Protein 1GKA (pdb70)

Radius of gyration: 24.18 Å; Cα contacts (8 Å, |Δi|>4): 822; chains: 2; bounding box: 64×39×55 Å

Secondary structure (DSSP, 8-state):
---TT-EES------HHHHHHHHSS--GGG-EEEEEEEES--TT--EEEEEEEEEEE-SS-EEEEEEEEESSSSEEEEEEEEEE-TTS-SSEEE--SSS--EEEEEEEE-SSSEEEEEEEEE-STTEEEEEEEEEESSSS--TTTHHHHHHHHTTTT--GGG--B-B-SSSS-HHHHTT-/----TTEEESPPP-----SS--TTTT-EEEEEEEE---TT----EEEEEEEEEETTTTEEEEEEEEE-SSS-EEEE--EEE-BTTB-TTEEEEE-SSS--EEEEEEEE-SSSEEEEEEEEE-SSEEEEEEEEEESS--SSSHHHHHHHHHHHHHT--GGG-EEPB--TT-----

Organism: Homarus gammarus (NCBI:txid6707)

Solvent-accessible surface area: 17556 Å² total; per-residue (Å²): 110,96,55,158,46,28,63,96,33,179,24,30,119,31,89,76,105,128,22,62,68,95,14,56,102,67,24,105,56,4,23,32,46,0,26,1,17,3,14,1,114,18,65,120,35,83,1,58,89,3,0,10,5,74,7,59,43,101,58,138,38,2,62,0,88,4,6,0,25,10,146,113,54,98,86,52,66,42,71,4,89,0,35,38,20,73,97,68,44,26,17,4,6,37,2,39,99,143,34,105,19,34,21,4,16,11,21,56,23,53,49,76,50,10,0,0,2,5,10,17,39,46,52,31,88,49,47,23,4,26,27,0,30,5,10,0,50,77,26,136,6,49,88,119,41,10,141,122,0,80,62,13,0,161,126,12,129,6,77,26,116,90,28,95,138,20,77,33,21,125,97,8,40,27,122,69,4,132,112,87,88,16,63,31,116,48,26,67,73,30,120,18,25,114,13,59,46,37,134,134,22,62,3,151,116,0,29,26,62,0,24,8,0,20,15,16,134,22,77,78,34,51,2,58,52,1,0,0,1,39,4,99,46,26,78,144,101,106,4,5,122,2,23,5,1,0,20,18,107,103,100,109,78,51,130,36,84,29,102,0,58,14,42,197,106,59,88,22,1,10,0,22,25,34,6,103,105,30,108,14,20,16,4,10,0,6,61,7,47,15,123,43,17,0,0,0,1,7,2,55,8,41,43,81,44,17,19,18,21,0,17,0,3,0,57,58,45,110,46,97,15,77,0,17,138,100,0,15,39,9,0,79,182,38,41,0,90,41,106,80,16,56,87,3,48,19,86,112,97,26,70,68,181,45

Structure (mmCIF, N/CA/C/O backbone):
data_1GKA
#
_entry.id   1GKA
#
_cell.length_a   155.466
_cell.length_b   155.466
_cell.length_c   168.504
_cell.angle_alpha   90.00
_cell.angle_beta   90.00
_cell.angle_gamma   120.00
#
_symmetry.space_group_name_H-M   'P 63 2 2'
#
loop_
_entity.id
_entity.type
_entity.pdbx_description
1 polymer 'CRUSTACYANIN A1 SUBUNIT'
2 polymer 'CRUSTACYANIN A2 SUBUNIT'
3 non-polymer ASTAXANTHIN
4 non-polymer DODECANE
5 non-polymer 2-AMINO-2-HYDROXYMETHYL-PROPANE-1,3-DIOL
6 non-polymer '4-(2-HYDROXYETHYL)-1-PIPERAZINE ETHANESULFONIC ACID'
7 water water
#
loop_
_atom_site.group_PDB
_atom_site.id
_atom_site.type_symbol
_atom_site.label_atom_id
_atom_site.label_alt_id
_atom_site.label_comp_id
_atom_site.label_asym_id
_atom_site.label_entity_id
_atom_site.label_seq_id
_atom_site.pdbx_PDB_ins_code
_atom_site.Cartn_x
_atom_site.Cartn_y
_atom_site.Cartn_z
_atom_site.occupancy
_atom_site.B_iso_or_equiv
_atom_site.auth_seq_id
_atom_site.auth_comp_id
_atom_site.auth_asym_id
_atom_site.auth_atom_id
_atom_site.pdbx_PDB_model_num
ATOM 1 N N . LYS A 1 1 ? 26.251 86.140 21.804 1.00 42.45 2 LYS A N 1
ATOM 2 C CA . LYS A 1 1 ? 27.086 84.933 21.449 1.00 42.74 2 LYS A CA 1
ATOM 3 C C . LYS A 1 1 ? 28.499 85.085 20.710 1.00 43.49 2 LYS A C 1
ATOM 4 O O . LYS A 1 1 ? 29.321 84.135 20.726 1.00 43.43 2 LYS A O 1
ATOM 10 N N . ILE A 1 2 ? 28.816 86.212 20.059 1.00 43.60 3 ILE A N 1
ATOM 11 C CA . ILE A 1 2 ? 30.138 86.275 19.418 1.00 44.26 3 ILE A CA 1
ATOM 12 C C . ILE A 1 2 ? 31.158 86.270 20.530 1.00 45.51 3 ILE A C 1
ATOM 13 O O . ILE A 1 2 ? 31.105 87.139 21.393 1.00 46.60 3 ILE A O 1
ATOM 18 N N . PRO A 1 3 ? 32.121 85.343 20.541 1.00 46.57 4 PRO A N 1
ATOM 19 C CA . PRO A 1 3 ? 33.055 85.425 21.673 1.00 47.62 4 PRO A CA 1
ATOM 20 C C . PRO A 1 3 ? 33.725 86.771 21.936 1.00 48.72 4 PRO A C 1
ATOM 21 O O . PRO A 1 3 ? 33.894 87.622 21.020 1.00 48.75 4 PRO A O 1
ATOM 25 N N . ASN A 1 4 ? 34.088 86.958 23.210 1.00 49.50 5 ASN A N 1
ATOM 26 C CA . ASN A 1 4 ? 34.760 88.178 23.635 1.00 49.96 5 ASN A CA 1
ATOM 27 C C . ASN A 1 4 ? 36.167 88.305 23.006 1.00 47.86 5 ASN A C 1
ATOM 28 O O . ASN A 1 4 ? 36.640 89.429 22.794 1.00 47.32 5 ASN A O 1
ATOM 33 N N . PHE A 1 5 ? 36.807 87.169 22.681 1.00 45.21 6 PHE A N 1
ATOM 34 C CA . PHE A 1 5 ? 38.129 87.187 22.056 1.00 42.39 6 PHE A CA 1
ATOM 35 C C . PHE A 1 5 ? 38.162 87.427 20.586 1.00 42.01 6 PHE A C 1
ATOM 36 O O . PHE A 1 5 ? 39.246 87.539 20.016 1.00 42.13 6 PHE A O 1
ATOM 44 N N . VAL A 1 6 ? 36.987 87.489 19.970 1.00 41.64 7 VAL A N 1
ATOM 45 C CA . VAL A 1 6 ? 36.882 87.754 18.552 1.00 40.88 7 VAL A CA 1
ATOM 46 C C . VAL A 1 6 ? 36.740 89.249 18.452 1.00 40.36 7 VAL A C 1
ATOM 47 O O . VAL A 1 6 ? 35.698 89.825 18.726 1.00 40.39 7 VAL A O 1
ATOM 51 N N . VAL A 1 7 ? 37.834 89.831 18.005 1.00 40.22 8 VAL A N 1
ATOM 52 C CA . VAL A 1 7 ? 38.095 91.248 17.939 1.00 40.31 8 VAL A CA 1
ATOM 53 C C . VAL A 1 7 ? 38.553 91.883 16.612 1.00 41.11 8 VAL A C 1
ATOM 54 O O . VAL A 1 7 ? 39.190 91.235 15.767 1.00 41.94 8 VAL A O 1
ATOM 58 N N . PRO A 1 8 ? 38.297 93.182 16.434 1.00 40.81 9 PRO A N 1
ATOM 59 C CA . PRO A 1 8 ? 38.707 93.881 15.218 1.00 41.58 9 PRO A CA 1
ATOM 60 C C . PRO A 1 8 ? 40.207 93.778 15.018 1.00 43.04 9 PRO A C 1
ATOM 61 O O . PRO A 1 8 ? 40.956 93.899 15.988 1.00 43.32 9 PRO A O 1
ATOM 65 N N . GLY A 1 9 ? 40.637 93.571 13.776 1.00 44.49 10 GLY A N 1
ATOM 66 C CA . GLY A 1 9 ? 42.051 93.463 13.474 1.00 47.40 10 GLY A CA 1
ATOM 67 C C . GLY A 1 9 ? 42.478 92.269 12.626 1.00 50.03 10 GLY A C 1
ATOM 68 O O . GLY A 1 9 ? 41.694 91.345 12.381 1.00 50.85 10 GLY A O 1
ATOM 69 N N . LYS A 1 10 ? 43.733 92.289 12.167 1.00 51.71 11 LYS A N 1
ATOM 70 C CA . LYS A 1 10 ? 44.308 91.221 11.346 1.00 52.63 11 LYS A CA 1
ATOM 71 C C . LYS A 1 10 ? 45.324 90.472 12.184 1.00 52.54 11 LYS A C 1
ATOM 72 O O . LYS A 1 10 ? 45.818 90.998 13.198 1.00 52.70 11 LYS A O 1
ATOM 78 N N . CYS A 1 11 ? 45.672 89.259 11.760 1.00 51.87 12 CYS A N 1
ATOM 79 C CA . CYS A 1 11 ? 46.711 88.557 12.475 1.00 51.46 12 CYS A CA 1
ATOM 80 C C . CYS A 1 11 ? 47.950 89.179 11.927 1.00 52.66 12 CYS A C 1
ATOM 81 O O . CYS A 1 11 ? 47.918 89.852 10.910 1.00 52.69 12 CYS A O 1
ATOM 84 N N . ALA A 1 12 ? 49.067 88.931 12.577 1.00 54.23 13 ALA A N 1
ATOM 85 C CA . ALA A 1 12 ? 50.292 89.558 12.136 1.00 55.41 13 ALA A CA 1
ATOM 86 C C . ALA A 1 12 ? 51.017 88.700 11.163 1.00 56.01 13 ALA A C 1
ATOM 87 O O . ALA A 1 12 ? 50.808 87.490 11.127 1.00 56.19 13 ALA A O 1
ATOM 89 N N . SER A 1 13 ? 51.865 89.327 10.359 1.00 56.75 14 SER A N 1
ATOM 90 C CA . SER A 1 13 ? 52.614 88.559 9.385 1.00 58.24 14 SER A CA 1
ATOM 91 C C . SER A 1 13 ? 53.871 87.977 10.033 1.00 57.87 14 SER A C 1
ATOM 92 O O . SER A 1 13 ? 54.839 88.696 10.265 1.00 58.89 14 SER A O 1
ATOM 95 N N . VAL A 1 14 ? 53.865 86.689 10.357 1.00 56.43 15 VAL A N 1
ATOM 96 C CA . VAL A 1 14 ? 55.064 86.097 10.929 1.00 54.85 15 VAL A CA 1
ATOM 97 C C . VAL A 1 14 ? 55.656 85.349 9.732 1.00 54.50 15 VAL A C 1
ATOM 98 O O . VAL A 1 14 ? 54.925 85.047 8.787 1.00 54.58 15 VAL A O 1
ATOM 102 N N . ASP A 1 15 ? 56.964 85.111 9.727 1.00 53.85 16 ASP A N 1
ATOM 103 C CA . ASP A 1 15 ? 57.612 84.432 8.597 1.00 53.20 16 ASP A CA 1
ATOM 104 C C . ASP A 1 15 ? 57.530 82.936 8.934 1.00 51.56 16 ASP A C 1
ATOM 105 O O . ASP A 1 15 ? 58.466 82.382 9.494 1.00 51.72 16 ASP A O 1
ATOM 110 N N . ARG A 1 16 ? 56.432 82.274 8.575 1.00 48.94 17 ARG A N 1
ATOM 111 C CA . ARG A 1 16 ? 56.287 80.893 8.976 1.00 46.86 17 ARG A CA 1
ATOM 112 C C . ARG A 1 16 ? 57.104 79.941 8.264 1.00 45.91 17 ARG A C 1
ATOM 113 O O . ARG A 1 16 ? 57.360 78.875 8.806 1.00 46.48 17 ARG A O 1
ATOM 121 N N . ASN A 1 17 ? 57.468 80.295 7.040 1.00 44.81 18 ASN A N 1
ATOM 122 C CA . ASN A 1 17 ? 58.233 79.392 6.200 1.00 43.99 18 ASN A CA 1
ATOM 123 C C . ASN A 1 17 ? 59.599 79.170 6.706 1.00 42.76 18 ASN A C 1
ATOM 124 O O . ASN A 1 17 ? 60.089 78.053 6.724 1.00 41.03 18 ASN A O 1
ATOM 129 N N . LYS A 1 18 ? 60.206 80.278 7.092 1.00 43.08 19 LYS A N 1
ATOM 130 C CA . LYS A 1 18 ? 61.556 80.297 7.645 1.00 43.47 19 LYS A CA 1
ATOM 131 C C . LYS A 1 18 ? 61.552 79.420 8.864 1.00 41.72 19 LYS A C 1
ATOM 132 O O . LYS A 1 18 ? 62.363 78.511 8.946 1.00 43.02 19 LYS A O 1
ATOM 138 N N . LEU A 1 19 ? 60.626 79.700 9.789 1.00 38.61 20 LEU A N 1
ATOM 139 C CA . LEU A 1 19 ? 60.480 78.976 11.036 1.00 34.72 20 LEU A CA 1
ATOM 140 C C . LEU A 1 19 ? 60.298 77.551 10.750 1.00 33.81 20 LEU A C 1
ATOM 141 O O . LEU A 1 19 ? 60.956 76.716 11.311 1.00 33.16 20 LEU A O 1
ATOM 146 N N . TRP A 1 20 ? 59.414 77.263 9.818 1.00 33.95 21 TRP A N 1
ATOM 147 C CA . TRP A 1 20 ? 59.089 75.880 9.501 1.00 3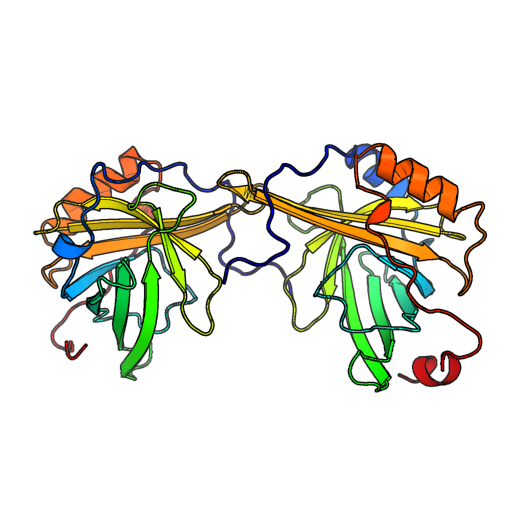3.47 21 TRP A CA 1
ATOM 148 C C . TRP A 1 20 ? 60.258 75.058 8.986 1.00 34.69 21 TRP A C 1
ATOM 149 O O . TRP A 1 20 ? 60.336 73.849 9.212 1.00 34.43 21 TRP A O 1
ATOM 160 N N . ALA A 1 21 ? 61.191 75.721 8.324 1.00 36.58 22 ALA A N 1
ATOM 161 C CA . ALA A 1 21 ? 62.327 75.023 7.765 1.00 38.52 22 ALA A CA 1
ATOM 162 C C . ALA A 1 21 ? 63.437 74.816 8.765 1.00 40.75 22 ALA A C 1
ATOM 163 O O . ALA A 1 21 ? 64.182 73.808 8.642 1.00 41.94 22 ALA A O 1
ATOM 165 N N . GLU A 1 22 ? 63.563 75.774 9.710 1.00 41.54 23 GLU A N 1
ATOM 166 C CA . GLU A 1 22 ? 64.546 75.708 10.771 1.00 42.04 23 GLU A CA 1
ATOM 167 C C . GLU A 1 22 ? 63.967 74.621 11.616 1.00 41.98 23 GLU A C 1
ATOM 168 O O . GLU A 1 22 ? 64.680 73.728 12.012 1.00 44.55 23 GLU A O 1
ATOM 174 N N . GLN A 1 23 ? 62.657 74.655 11.853 1.00 39.82 24 GLN A N 1
ATOM 175 C CA . GLN A 1 23 ? 62.058 73.728 12.810 1.00 37.94 24 GLN A CA 1
ATOM 176 C C . GLN A 1 23 ? 61.717 72.323 12.504 1.00 37.41 24 GLN A C 1
ATOM 177 O O . GLN A 1 23 ? 61.578 71.521 13.395 1.00 37.55 24 GLN A O 1
ATOM 183 N N . THR A 1 24 ? 61.569 71.994 11.259 1.00 37.89 25 THR A N 1
ATOM 184 C CA . THR A 1 24 ? 61.093 70.668 10.978 1.00 39.19 25 THR A CA 1
ATOM 185 C C . THR A 1 24 ? 62.026 69.525 11.165 1.00 40.58 25 THR A C 1
ATOM 186 O O . THR A 1 24 ? 61.636 68.380 11.424 1.00 40.02 25 THR A O 1
ATOM 190 N N . PRO A 1 25 ? 63.297 69.814 10.972 1.00 42.50 26 PRO A N 1
ATOM 191 C CA . PRO A 1 25 ? 64.360 68.829 11.106 1.00 43.32 26 PRO A CA 1
ATOM 192 C C . PRO A 1 25 ? 64.621 68.412 12.568 1.00 44.11 26 PRO A C 1
ATOM 193 O O . PRO A 1 25 ? 65.025 67.263 12.815 1.00 44.21 26 PRO A O 1
ATOM 197 N N . ASN A 1 26 ? 64.390 69.350 13.503 1.00 44.52 27 ASN A N 1
ATOM 198 C CA . ASN A 1 26 ? 64.595 69.150 14.938 1.00 45.69 27 ASN A CA 1
ATOM 199 C C . ASN A 1 26 ? 63.292 69.092 15.672 1.00 45.87 27 ASN A C 1
ATOM 200 O O . ASN A 1 26 ? 63.012 69.912 16.531 1.00 46.27 27 ASN A O 1
ATOM 205 N N . ARG A 1 27 ? 62.489 68.103 15.375 1.00 45.67 28 ARG A N 1
ATOM 206 C CA . ARG A 1 27 ? 61.212 68.097 15.992 1.00 44.70 28 ARG A CA 1
ATOM 207 C C . ARG A 1 27 ? 61.260 67.212 17.166 1.00 44.11 28 ARG A C 1
ATOM 208 O O . ARG A 1 27 ? 60.347 67.182 17.938 1.00 45.27 28 ARG A O 1
ATOM 216 N N . ASN A 1 28 ? 62.322 66.457 17.315 1.00 43.08 29 ASN A N 1
ATOM 217 C CA . ASN A 1 28 ? 62.384 65.598 18.469 1.00 41.69 29 ASN A CA 1
ATOM 218 C C . ASN A 1 28 ? 62.941 66.433 19.618 1.00 40.49 29 ASN A C 1
ATOM 219 O O . ASN A 1 28 ? 62.624 66.225 20.751 1.00 40.45 29 ASN A O 1
ATOM 224 N N . SER A 1 29 ? 63.755 67.420 19.308 1.00 39.34 30 SER A N 1
ATOM 225 C CA . SER A 1 29 ? 64.319 68.288 20.316 1.00 37.76 30 SER A CA 1
ATOM 226 C C . SER A 1 29 ? 63.194 69.052 20.942 1.00 36.67 30 SER A C 1
ATOM 227 O O . SER A 1 29 ? 63.428 69.978 21.680 1.00 37.81 30 SER A O 1
ATOM 230 N N . TYR A 1 30 ? 61.957 68.726 20.654 1.00 34.66 31 TYR A N 1
ATOM 231 C CA . TYR A 1 30 ? 60.922 69.542 21.254 1.00 32.44 31 TYR A CA 1
ATOM 232 C C . TYR A 1 30 ? 60.156 68.713 22.212 1.00 32.53 31 TYR A C 1
ATOM 233 O O . TYR A 1 30 ? 59.513 69.294 23.074 1.00 33.15 31 TYR A O 1
ATOM 242 N N . ALA A 1 31 ? 60.198 67.381 22.069 1.00 30.89 32 ALA A N 1
ATOM 243 C CA . ALA A 1 31 ? 59.453 66.511 22.958 1.00 30.73 32 ALA A CA 1
ATOM 244 C C . ALA A 1 31 ? 59.923 66.832 24.342 1.00 31.80 32 ALA A C 1
ATOM 245 O O . ALA A 1 31 ? 60.777 67.676 24.534 1.00 32.02 32 ALA A O 1
ATOM 247 N N . GLY A 1 32 ? 59.406 66.160 25.343 1.00 32.67 33 GLY A N 1
ATOM 248 C CA . GLY A 1 32 ? 59.872 66.535 26.653 1.00 34.20 33 GLY A CA 1
ATOM 249 C C . GLY A 1 32 ? 58.760 67.105 27.485 1.00 34.95 33 GLY A C 1
ATOM 250 O O . GLY A 1 32 ? 57.599 66.781 27.252 1.00 36.78 33 GLY A O 1
ATOM 251 N N . VAL A 1 33 ? 59.059 67.922 28.475 1.00 34.60 34 VAL A N 1
ATOM 252 C CA . VAL A 1 33 ? 57.947 68.441 29.254 1.00 35.11 34 VAL A CA 1
ATOM 253 C C . VAL A 1 33 ? 58.149 69.911 29.171 1.00 35.44 34 VAL A C 1
ATOM 254 O O . VAL A 1 33 ? 59.293 70.355 29.161 1.00 37.94 34 VAL A O 1
ATOM 258 N N . TRP A 1 34 ? 57.076 70.675 29.073 1.00 34.20 35 TRP A N 1
ATOM 259 C CA . TRP A 1 34 ? 57.243 72.098 29.017 1.00 33.90 35 TRP A CA 1
ATOM 260 C C . TRP A 1 34 ? 56.312 72.622 30.080 1.00 34.38 35 TRP A C 1
ATOM 261 O O . TRP A 1 34 ? 55.171 72.165 30.162 1.00 35.39 35 TRP A O 1
ATOM 272 N N . TYR A 1 35 ? 56.797 73.551 30.902 1.00 34.06 36 TYR A N 1
ATOM 273 C CA . TYR A 1 35 ? 55.980 74.144 31.941 1.00 34.30 36 TYR A CA 1
ATOM 274 C C . TYR A 1 35 ? 55.452 75.381 31.251 1.00 34.61 36 TYR A C 1
ATOM 275 O O . TYR A 1 35 ? 56.146 75.939 30.371 1.00 34.66 36 TYR A O 1
ATOM 284 N N . GLN A 1 36 ? 54.246 75.812 31.626 1.00 33.80 37 GLN A N 1
ATOM 285 C CA . GLN A 1 36 ? 53.686 76.992 31.011 1.00 33.41 37 GLN A CA 1
ATOM 286 C C . GLN A 1 36 ? 54.151 78.147 31.789 1.00 33.72 37 GLN A C 1
ATOM 287 O O . GLN A 1 36 ? 53.812 78.274 32.912 1.00 34.14 37 GLN A O 1
ATOM 293 N N . PHE A 1 37 ? 54.923 79.020 31.226 1.00 35.29 38 PHE A N 1
ATOM 294 C CA . PHE A 1 37 ? 55.351 80.156 32.032 1.00 38.69 38 PHE A CA 1
ATOM 295 C C . PHE A 1 37 ? 54.334 81.277 32.224 1.00 40.12 38 PHE A C 1
ATOM 296 O O . PHE A 1 37 ? 54.229 81.847 33.312 1.00 41.38 38 PHE A O 1
ATOM 304 N N . ALA A 1 38 ? 53.642 81.621 31.139 1.00 41.87 39 ALA A N 1
ATOM 305 C CA . ALA A 1 38 ? 52.609 82.662 31.098 1.00 42.03 39 ALA A CA 1
ATOM 306 C C . ALA A 1 38 ? 51.907 82.612 29.723 1.00 42.18 39 ALA A C 1
ATOM 307 O O . ALA A 1 38 ? 52.546 82.253 28.722 1.00 41.54 39 ALA A O 1
ATOM 309 N N . LEU A 1 39 ? 50.613 82.960 29.696 1.00 42.33 40 LEU A N 1
ATOM 310 C CA . LEU A 1 39 ? 49.784 82.976 28.479 1.00 42.81 40 LEU A CA 1
ATOM 311 C C . LEU A 1 39 ? 48.846 84.159 28.398 1.00 43.75 40 LEU A C 1
ATOM 312 O O . LEU A 1 39 ? 48.343 84.573 29.417 1.00 45.99 40 LEU A O 1
ATOM 317 N N . THR A 1 40 ? 48.556 84.688 27.208 1.00 43.84 41 THR A N 1
ATOM 318 C CA . THR A 1 40 ? 47.593 85.800 27.088 1.00 43.26 41 THR A CA 1
ATOM 319 C C . THR A 1 40 ? 46.214 85.161 27.268 1.00 43.56 41 THR A C 1
ATOM 320 O O . THR A 1 40 ? 45.994 84.051 26.768 1.00 43.96 41 THR A O 1
ATOM 324 N N . ASN A 1 41 ? 45.298 85.833 27.971 1.00 43.78 42 ASN A N 1
ATOM 325 C CA . ASN A 1 41 ? 43.952 85.270 28.244 1.00 43.95 42 ASN A CA 1
ATOM 326 C C . ASN A 1 41 ? 43.501 84.213 27.219 1.00 42.25 42 ASN A C 1
ATOM 327 O O . ASN A 1 41 ? 43.455 84.515 26.035 1.00 43.89 42 ASN A O 1
ATOM 332 N N . ASN A 1 42 ? 43.104 83.022 27.637 1.00 38.93 43 ASN A N 1
ATOM 333 C CA . ASN A 1 42 ? 42.752 82.042 26.648 1.00 37.23 43 ASN A CA 1
ATOM 334 C C . ASN A 1 42 ? 41.764 81.020 27.125 1.00 36.43 43 ASN A C 1
ATOM 335 O O . ASN A 1 42 ? 42.090 79.966 27.639 1.00 36.43 43 ASN A O 1
ATOM 340 N N . PRO A 1 43 ? 40.521 81.282 26.906 1.00 35.58 44 PRO A N 1
ATOM 341 C CA . PRO A 1 43 ? 39.495 80.360 27.350 1.00 35.36 44 PRO A CA 1
ATOM 342 C C . PRO A 1 43 ? 39.627 78.900 27.138 1.00 36.22 44 PRO A C 1
ATOM 343 O O . PRO A 1 43 ? 38.825 78.136 27.696 1.00 37.16 44 PRO A O 1
ATOM 347 N N . TYR A 1 44 ? 40.608 78.446 26.375 1.00 36.29 45 TYR A N 1
ATOM 348 C CA . TYR A 1 44 ? 40.659 77.004 26.212 1.00 36.75 45 TYR A CA 1
ATOM 349 C C . TYR A 1 44 ? 41.558 76.235 27.190 1.00 38.83 45 TYR A C 1
ATOM 350 O O . TYR A 1 44 ? 41.618 74.953 27.216 1.00 38.53 45 TYR A O 1
ATOM 359 N N . GLN A 1 45 ? 42.244 77.045 28.013 1.00 40.43 46 GLN A N 1
ATOM 360 C CA . GLN A 1 45 ? 43.123 76.554 29.072 1.00 41.07 46 GLN A CA 1
ATOM 361 C C . GLN A 1 45 ? 42.237 76.285 30.285 1.00 40.42 46 GLN A C 1
ATOM 362 O O . GLN A 1 45 ? 41.854 77.208 30.996 1.00 41.05 46 GLN A O 1
ATOM 368 N N . LEU A 1 46 ? 41.883 75.037 30.500 1.00 39.69 47 LEU A N 1
ATOM 369 C CA . LEU A 1 46 ? 41.043 74.752 31.616 1.00 39.81 47 LEU A CA 1
ATOM 370 C C . LEU A 1 46 ? 41.846 74.483 32.874 1.00 41.74 47 LEU A C 1
ATOM 371 O O . LEU A 1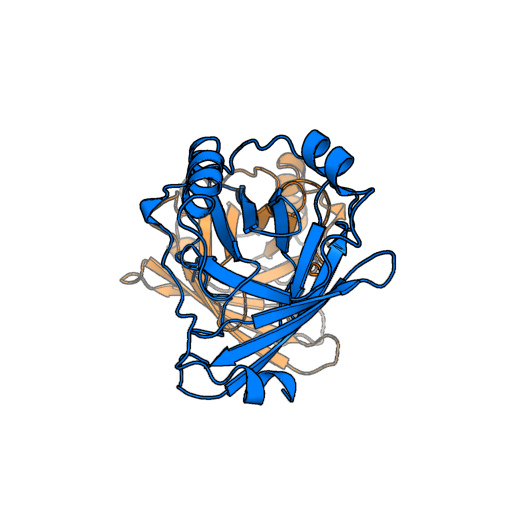 46 ? 41.242 74.278 33.943 1.00 43.29 47 LEU A O 1
ATOM 376 N N . ILE A 1 47 ? 43.178 74.515 32.734 1.00 42.14 48 ILE A N 1
ATOM 377 C CA . ILE A 1 47 ? 44.158 74.310 33.796 1.00 42.94 48 ILE A CA 1
ATOM 378 C C . ILE A 1 47 ? 44.743 75.665 34.285 1.00 45.75 48 ILE A C 1
ATOM 379 O O . ILE A 1 47 ? 45.562 76.307 33.594 1.00 44.86 48 ILE A O 1
ATOM 384 N N . GLU A 1 48 ? 44.360 76.083 35.496 1.00 48.74 49 GLU A N 1
ATOM 385 C CA . GLU A 1 48 ? 44.799 77.382 36.002 1.00 52.01 49 GLU A CA 1
ATOM 386 C C . GLU A 1 48 ? 46.201 77.544 36.505 1.00 52.60 49 GLU A C 1
ATOM 387 O O . GLU A 1 48 ? 46.815 78.607 36.323 1.00 52.59 49 GLU A O 1
ATOM 393 N N . LYS A 1 49 ? 46.687 76.532 37.218 1.00 53.41 50 LYS A N 1
ATOM 394 C CA . LYS A 1 49 ? 48.041 76.606 37.735 1.00 54.36 50 LYS A CA 1
ATOM 395 C C . LYS A 1 49 ? 48.739 75.277 37.768 1.00 54.34 50 LYS A C 1
ATOM 396 O O . LYS A 1 49 ? 48.093 74.203 37.781 1.00 54.63 50 LYS A O 1
ATOM 402 N N . CYS A 1 50 ? 50.069 75.360 37.728 1.00 54.04 51 CYS A N 1
ATOM 403 C CA . CYS A 1 50 ? 50.924 74.170 37.738 1.00 54.47 51 CYS A CA 1
ATOM 404 C C . CYS A 1 50 ? 50.899 73.407 36.408 1.00 52.91 51 CYS A C 1
ATOM 405 O O . CYS A 1 50 ? 51.178 72.219 36.338 1.00 53.46 51 CYS A O 1
ATOM 408 N N . VAL A 1 51 ? 50.568 74.142 35.364 1.00 50.86 52 VAL A N 1
ATOM 409 C CA . VAL A 1 51 ? 50.453 73.676 33.999 1.00 47.92 52 VAL A CA 1
ATOM 410 C C . VAL A 1 51 ? 51.745 72.975 33.552 1.00 45.98 52 VAL A C 1
ATOM 411 O O . VAL A 1 51 ? 52.762 73.653 33.263 1.00 45.71 52 VAL A O 1
ATOM 415 N N . ARG A 1 52 ? 51.699 71.636 33.492 1.00 43.35 53 ARG A N 1
ATOM 416 C CA . ARG A 1 52 ? 52.841 70.794 33.076 1.00 41.10 53 ARG A CA 1
ATOM 417 C C . ARG A 1 52 ? 52.422 70.005 31.851 1.00 40.03 53 ARG A C 1
ATOM 418 O O . ARG A 1 52 ? 51.691 68.992 31.925 1.00 39.88 53 ARG A O 1
ATOM 426 N N . ASN A 1 53 ? 52.915 70.494 30.719 1.00 38.02 54 ASN A N 1
ATOM 427 C CA . ASN A 1 53 ? 52.638 69.977 29.404 1.00 36.09 54 ASN A CA 1
ATOM 428 C C . ASN A 1 53 ? 53.706 69.002 29.001 1.00 36.92 54 ASN A C 1
ATOM 429 O O . ASN A 1 53 ? 54.827 69.430 28.762 1.00 36.60 54 ASN A O 1
ATOM 434 N N . GLU A 1 54 ? 53.382 67.713 28.897 1.00 38.03 55 GLU A N 1
ATOM 435 C CA . GLU A 1 54 ? 54.399 66.720 28.549 1.00 40.26 55 GLU A CA 1
ATOM 436 C C . GLU A 1 54 ? 54.263 66.152 27.146 1.00 39.85 55 GLU A C 1
ATOM 437 O O . GLU A 1 54 ? 53.439 65.280 26.878 1.00 40.92 55 GLU A O 1
ATOM 443 N N . TYR A 1 55 ? 55.103 66.620 26.247 1.00 38.53 56 TYR A N 1
ATOM 444 C CA . TYR A 1 55 ? 55.068 66.176 24.865 1.00 38.19 56 TYR A CA 1
ATOM 445 C C . TYR A 1 55 ? 55.798 64.880 24.501 1.00 38.26 56 TYR A C 1
ATOM 446 O O . TYR A 1 55 ? 56.949 64.695 24.834 1.00 38.89 56 TYR A O 1
ATOM 455 N N . SER A 1 56 ? 55.150 63.991 23.779 1.00 38.17 57 SER A N 1
ATOM 456 C CA . SER A 1 56 ? 55.818 62.782 23.393 1.00 39.71 57 SER A CA 1
ATOM 457 C C . SER A 1 56 ? 55.812 62.620 21.876 1.00 41.34 57 SER A C 1
ATOM 458 O O . SER A 1 56 ? 54.769 62.313 21.283 1.00 43.08 57 SER A O 1
ATOM 461 N N . PHE A 1 57 ? 56.971 62.787 21.237 1.00 41.32 58 PHE A N 1
ATOM 462 C CA . PHE A 1 57 ? 57.074 62.690 19.782 1.00 40.62 58 PHE A CA 1
ATOM 463 C C . PHE A 1 57 ? 57.065 61.277 19.309 1.00 41.16 58 PHE A C 1
ATOM 464 O O . PHE A 1 57 ? 57.547 60.416 20.015 1.00 42.39 58 PHE A O 1
ATOM 472 N N . ASP A 1 58 ? 56.544 61.019 18.118 1.00 42.04 59 ASP A N 1
ATOM 473 C CA . ASP A 1 58 ? 56.524 59.649 17.604 1.00 42.18 59 ASP A CA 1
ATOM 474 C C . ASP A 1 58 ? 57.104 59.535 16.237 1.00 41.24 59 ASP A C 1
ATOM 475 O O . ASP A 1 58 ? 57.102 58.463 15.673 1.00 40.82 59 ASP A O 1
ATOM 480 N N . GLY A 1 59 ? 57.626 60.653 15.731 1.00 40.99 60 GLY A N 1
ATOM 481 C CA . GLY A 1 59 ? 58.255 60.703 14.425 1.00 40.00 60 GLY A CA 1
ATOM 482 C C . GLY A 1 59 ? 57.650 61.798 13.572 1.00 39.88 60 GLY A C 1
ATOM 483 O O . GLY A 1 59 ? 58.395 62.597 13.015 1.00 40.36 60 GLY A O 1
ATOM 484 N N . LYS A 1 60 ? 56.305 61.815 13.503 1.00 39.54 61 LYS A N 1
ATOM 485 C CA . LYS A 1 60 ? 55.437 62.729 12.722 1.00 37.72 61 LYS A CA 1
ATOM 486 C C . LYS A 1 60 ? 54.850 63.813 13.541 1.00 36.92 61 LYS A C 1
ATOM 487 O O . LYS A 1 60 ? 55.126 64.993 13.305 1.00 36.40 61 LYS A O 1
ATOM 493 N N . GLN A 1 61 ? 54.002 63.396 14.476 1.00 36.58 62 GLN A N 1
ATOM 494 C CA . GLN A 1 61 ? 53.320 64.335 15.363 1.00 36.99 62 GLN A CA 1
ATOM 495 C C . GLN A 1 61 ? 53.548 64.020 16.858 1.00 35.06 62 GLN A C 1
ATOM 496 O O . GLN A 1 61 ? 53.968 62.907 17.169 1.00 35.89 62 GLN A O 1
ATOM 502 N N . PHE A 1 62 ? 53.282 64.973 17.767 1.00 31.17 63 PHE A N 1
ATOM 503 C CA . PHE A 1 62 ? 53.404 64.717 19.203 1.00 27.92 63 PHE A CA 1
ATOM 504 C C . PHE A 1 62 ? 52.082 64.424 19.860 1.00 28.37 63 PHE A C 1
ATOM 505 O O . PHE A 1 62 ? 51.051 64.870 19.419 1.00 28.45 63 PHE A O 1
ATOM 513 N N . VAL A 1 63 ? 52.134 63.764 21.001 1.00 29.08 64 VAL A N 1
ATOM 514 C CA . VAL A 1 63 ? 50.942 63.471 21.758 1.00 30.39 64 VAL A CA 1
ATOM 515 C C . VAL A 1 63 ? 51.037 64.123 23.085 1.00 32.29 64 VAL A C 1
ATOM 516 O O . VAL A 1 63 ? 51.823 63.680 23.872 1.00 33.43 64 VAL A O 1
ATOM 520 N N . ILE A 1 64 ? 50.214 65.120 23.381 1.00 34.43 65 ILE A N 1
ATOM 521 C CA . ILE A 1 64 ? 50.333 65.791 24.655 1.00 36.78 65 ILE A CA 1
ATOM 522 C C . ILE A 1 64 ? 49.558 65.216 25.870 1.00 39.24 65 ILE A C 1
ATOM 523 O O . ILE A 1 64 ? 48.557 64.513 25.707 1.00 41.85 65 ILE A O 1
ATOM 528 N N . LYS A 1 65 ? 50.068 65.449 27.086 1.00 40.40 66 LYS A N 1
ATOM 529 C CA . LYS A 1 65 ? 49.435 65.034 28.332 1.00 40.05 66 LYS A CA 1
ATOM 530 C C . LYS A 1 65 ? 49.678 66.283 29.159 1.00 39.76 66 LYS A C 1
ATOM 531 O O . LYS A 1 65 ? 50.827 66.706 29.383 1.00 38.54 66 LYS A O 1
ATOM 537 N N . SER A 1 66 ? 48.590 66.941 29.542 1.00 39.73 67 SER A N 1
ATOM 538 C CA . SER A 1 66 ? 48.683 68.196 30.281 1.00 39.59 67 SER A CA 1
ATOM 539 C C . SER A 1 66 ? 48.024 68.099 31.649 1.00 41.48 67 SER A C 1
ATOM 540 O O . SER A 1 66 ? 46.914 67.554 31.792 1.00 42.14 67 SER A O 1
ATOM 543 N N . THR A 1 67 ? 48.718 68.628 32.664 1.00 42.96 68 THR A N 1
ATOM 544 C CA . THR A 1 67 ? 48.288 68.526 34.073 1.00 43.42 68 THR A CA 1
ATOM 545 C C . THR A 1 67 ? 48.510 69.770 34.887 1.00 44.07 68 THR A C 1
ATOM 546 O O . THR A 1 67 ? 49.394 70.584 34.614 1.00 43.48 68 THR A O 1
ATOM 550 N N . GLY A 1 68 ? 47.695 69.887 35.920 1.00 46.19 69 GLY A N 1
ATOM 551 C CA . GLY A 1 68 ? 47.752 71.030 36.837 1.00 48.52 69 GLY A CA 1
ATOM 552 C C . GLY A 1 68 ? 46.434 71.087 37.618 1.00 50.17 69 GLY A C 1
ATOM 553 O O . GLY A 1 68 ? 45.690 70.065 37.758 1.00 50.09 69 GLY A O 1
ATOM 554 N N . ILE A 1 69 ? 46.107 72.260 38.148 1.00 51.03 70 ILE A N 1
ATOM 555 C CA . ILE A 1 69 ? 44.843 72.321 38.844 1.00 51.90 70 ILE A CA 1
ATOM 556 C C . ILE A 1 69 ? 43.933 73.264 38.156 1.00 53.72 70 ILE A C 1
ATOM 557 O O . ILE A 1 69 ? 44.354 74.377 37.740 1.00 52.66 70 ILE A O 1
ATOM 562 N N . ALA A 1 70 ? 42.699 72.758 38.002 1.00 56.00 71 ALA A N 1
ATOM 563 C CA . ALA A 1 70 ? 41.594 73.444 37.348 1.00 58.82 71 ALA A CA 1
ATOM 564 C C . ALA A 1 70 ? 41.344 74.771 38.006 1.00 61.27 71 ALA A C 1
ATOM 565 O O . ALA A 1 70 ? 42.104 75.221 38.875 1.00 63.01 71 ALA A O 1
ATOM 567 N N . TYR A 1 71 ? 40.285 75.437 37.595 1.00 63.47 72 TYR A N 1
ATOM 568 C CA . TYR A 1 71 ? 40.037 76.716 38.216 1.00 64.74 72 TYR A CA 1
ATOM 569 C C . TYR A 1 71 ? 39.196 76.397 39.428 1.00 65.21 72 TYR A C 1
ATOM 570 O O . TYR A 1 71 ? 39.231 77.101 40.470 1.00 65.09 72 TYR A O 1
ATOM 579 N N . ASP A 1 72 ? 38.470 75.290 39.275 1.00 65.29 73 ASP A N 1
ATOM 580 C CA . ASP A 1 72 ? 37.580 74.833 40.309 1.00 65.68 73 ASP A CA 1
ATOM 581 C C . ASP A 1 72 ? 38.348 74.554 41.613 1.00 65.49 73 ASP A C 1
ATOM 582 O O . ASP A 1 72 ? 37.825 74.799 42.725 1.00 66.83 73 ASP A O 1
ATOM 587 N N . GLY A 1 73 ? 39.605 74.125 41.471 1.00 63.89 74 GLY A N 1
ATOM 588 C CA . GLY A 1 73 ? 40.427 73.796 42.619 1.00 61.39 74 GLY A CA 1
ATOM 589 C C . GLY A 1 73 ? 41.069 72.423 42.483 1.00 59.89 74 GLY A C 1
ATOM 590 O O . GLY A 1 73 ? 42.143 72.196 43.011 1.00 59.60 74 GLY A O 1
ATOM 591 N N . ASN A 1 74 ? 40.416 71.516 41.766 1.00 58.48 75 ASN A N 1
ATOM 592 C CA . ASN A 1 74 ? 40.922 70.173 41.531 1.00 57.52 75 ASN A CA 1
ATOM 593 C C . ASN A 1 74 ? 42.080 69.937 40.528 1.00 56.46 75 ASN A C 1
ATOM 594 O O . ASN A 1 74 ? 42.517 70.793 39.755 1.00 56.40 75 ASN A O 1
ATOM 599 N N . LEU A 1 75 ? 42.545 68.699 40.568 1.00 54.82 76 LEU A N 1
ATOM 600 C CA . LEU A 1 75 ? 43.597 68.168 39.734 1.00 52.25 76 LEU A CA 1
ATOM 601 C C . LEU A 1 75 ? 42.945 67.809 38.433 1.00 52.41 76 LEU A C 1
ATOM 602 O O . LEU A 1 75 ? 41.921 67.076 38.414 1.00 50.78 76 LEU A O 1
ATOM 607 N N . LEU A 1 76 ? 43.557 68.297 37.341 1.00 52.73 77 LEU A N 1
ATOM 608 C CA . LEU A 1 76 ? 43.049 68.036 35.975 1.00 51.68 77 LEU A CA 1
ATOM 609 C C . LEU A 1 76 ? 44.060 67.457 34.951 1.00 51.13 77 LEU A C 1
ATOM 610 O O . LEU A 1 76 ? 45.198 67.947 34.831 1.00 51.12 77 LEU A O 1
ATOM 615 N N . LYS A 1 77 ? 43.677 66.388 34.256 1.00 50.35 78 LYS A N 1
ATOM 616 C CA . LYS A 1 77 ? 44.576 65.880 33.234 1.00 50.70 78 LYS A CA 1
ATOM 617 C C . LYS A 1 77 ? 43.856 66.033 31.920 1.00 51.10 78 LYS A C 1
ATOM 618 O O . LYS A 1 77 ? 42.750 65.489 31.764 1.00 51.28 78 LYS A O 1
ATOM 624 N N . ARG A 1 78 ? 44.496 66.745 30.978 1.00 51.39 79 ARG A N 1
ATOM 625 C CA . ARG A 1 78 ? 43.989 66.998 29.603 1.00 50.75 79 ARG A CA 1
ATOM 626 C C . ARG A 1 78 ? 44.876 66.422 28.523 1.00 49.15 79 ARG A C 1
ATOM 627 O O . ARG A 1 78 ? 46.066 66.706 28.521 1.00 48.43 79 ARG A O 1
ATOM 635 N N . ASN A 1 79 ? 44.281 65.626 27.628 1.00 47.83 80 ASN A N 1
ATOM 636 C CA . ASN A 1 79 ? 44.966 64.990 26.489 1.00 47.13 80 ASN A CA 1
ATOM 637 C C . ASN A 1 79 ? 44.934 65.788 25.162 1.00 45.54 80 ASN A C 1
ATOM 638 O O . ASN A 1 79 ? 43.931 66.328 24.803 1.00 45.61 80 ASN A O 1
ATOM 643 N N . GLY A 1 80 ? 46.020 65.820 24.405 1.00 44.73 81 GLY A N 1
ATOM 644 C CA . GLY A 1 80 ? 46.045 66.561 23.134 1.00 42.87 81 GLY A CA 1
ATOM 645 C C . GLY A 1 80 ? 46.992 65.981 22.070 1.00 40.74 81 GLY A C 1
ATOM 646 O O . GLY A 1 80 ? 47.544 64.888 22.261 1.00 41.51 81 GLY A O 1
ATOM 647 N N . LYS A 1 81 ? 47.138 66.654 20.934 1.00 37.36 82 LYS A N 1
ATOM 648 C CA . LYS A 1 81 ? 48.057 66.199 19.909 1.00 34.66 82 LYS A CA 1
ATOM 649 C C . LYS A 1 81 ? 48.444 67.472 19.205 1.00 31.60 82 LYS A C 1
ATOM 650 O O . LYS A 1 81 ? 47.630 68.374 19.133 1.00 31.41 82 LYS A O 1
ATOM 656 N N . LEU A 1 82 ? 49.692 67.572 18.743 1.00 28.50 83 LEU A N 1
ATOM 657 C CA . LEU A 1 82 ? 50.236 68.739 18.007 1.00 25.62 83 LEU A CA 1
ATOM 658 C C . LEU A 1 82 ? 50.828 68.030 16.850 1.00 26.29 83 LEU A C 1
ATOM 659 O O . LEU A 1 82 ? 51.861 67.422 17.060 1.00 27.47 83 LEU A O 1
ATOM 664 N N . TYR A 1 83 ? 50.196 68.057 15.670 1.00 25.94 84 TYR A N 1
ATOM 665 C CA . TYR A 1 83 ? 50.656 67.365 14.469 1.00 24.98 84 TYR A CA 1
ATOM 666 C C . TYR A 1 83 ? 50.856 68.449 13.509 1.00 25.15 84 TYR A C 1
ATOM 667 O O . TYR A 1 83 ? 50.444 69.542 13.806 1.00 26.49 84 TYR A O 1
ATOM 676 N N . PRO A 1 84 ? 51.489 68.199 12.351 1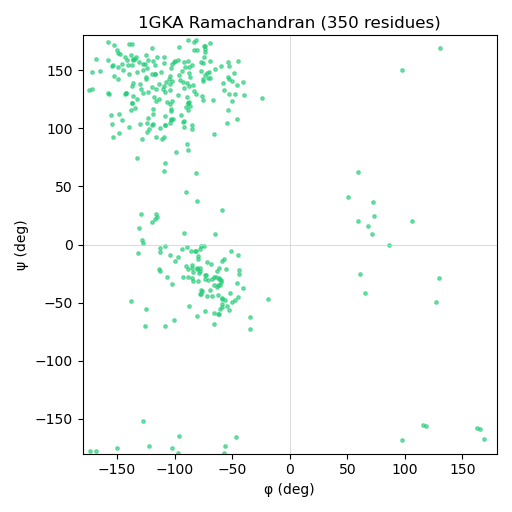.00 25.09 85 PRO A N 1
ATOM 677 C CA . PRO A 1 84 ? 51.728 69.240 11.353 1.00 25.08 85 PRO A CA 1
ATOM 678 C C . PRO A 1 84 ? 50.413 69.542 10.680 1.00 25.70 85 PRO A C 1
ATOM 679 O O . PRO A 1 84 ? 49.615 68.616 10.529 1.00 26.20 85 PRO A O 1
ATOM 683 N N . ASN A 1 85 ? 50.182 70.810 10.293 1.00 26.51 86 ASN A N 1
ATOM 684 C CA . ASN A 1 85 ? 48.912 71.242 9.647 1.00 26.70 86 ASN A CA 1
ATOM 685 C C . ASN A 1 85 ? 48.475 70.321 8.579 1.00 26.59 86 ASN A C 1
ATOM 686 O O . ASN A 1 85 ? 49.263 69.957 7.729 1.00 28.32 86 ASN A O 1
ATOM 691 N N . PRO A 1 86 ? 47.206 70.009 8.516 1.00 26.24 87 PRO A N 1
ATOM 692 C CA . PRO A 1 86 ? 46.875 69.056 7.463 1.00 27.69 87 PRO A CA 1
ATOM 693 C C . PRO A 1 86 ? 46.466 69.497 6.111 1.00 28.76 87 PRO A C 1
ATOM 694 O O . PRO A 1 86 ? 46.017 68.672 5.340 1.00 29.90 87 PRO A O 1
ATOM 698 N N . PHE A 1 87 ? 46.596 70.780 5.825 1.00 29.31 88 PHE A N 1
ATOM 699 C CA . PHE A 1 87 ? 46.216 71.337 4.547 1.00 29.65 88 PHE A CA 1
ATOM 700 C C . PHE A 1 87 ? 47.506 71.857 3.982 1.00 30.07 88 PHE A C 1
ATOM 701 O O . PHE A 1 87 ? 47.556 72.773 3.145 1.00 31.44 88 PHE A O 1
ATOM 709 N N . GLY A 1 88 ? 48.571 71.291 4.501 1.00 29.49 89 GLY A N 1
ATOM 710 C CA . GLY A 1 88 ? 49.885 71.675 4.066 1.00 29.00 89 GLY A CA 1
ATOM 711 C C . GLY A 1 88 ? 50.418 73.020 4.472 1.00 28.99 89 GLY A C 1
ATOM 712 O O . GLY A 1 88 ? 51.447 73.367 3.927 1.00 30.50 89 GLY A O 1
ATOM 713 N N . GLU A 1 89 ? 49.799 73.789 5.361 1.00 28.43 90 GLU A N 1
ATOM 714 C CA . GLU A 1 89 ? 50.372 75.086 5.702 1.00 28.77 90 GLU A CA 1
ATOM 715 C C . GLU A 1 89 ? 51.649 74.857 6.474 1.00 26.83 90 GLU A C 1
ATOM 716 O O . GLU A 1 89 ? 51.811 73.783 7.014 1.00 29.22 90 GLU A O 1
ATOM 722 N N . PRO A 1 90 ? 52.582 75.820 6.532 1.00 24.33 91 PRO A N 1
ATOM 723 C CA . PRO A 1 90 ? 53.842 75.680 7.283 1.00 24.28 91 PRO A CA 1
ATOM 724 C C . PRO A 1 90 ? 53.734 75.968 8.861 1.00 25.04 91 PRO A C 1
ATOM 725 O O . PRO A 1 90 ? 54.375 76.895 9.449 1.00 25.58 91 PRO A O 1
ATOM 729 N N . HIS A 1 91 ? 52.936 75.182 9.554 1.00 24.05 92 HIS A N 1
ATOM 730 C CA . HIS A 1 91 ? 52.822 75.383 10.967 1.00 24.79 92 HIS A CA 1
ATOM 731 C C . HIS A 1 91 ? 52.093 74.201 11.534 1.00 25.17 92 HIS A C 1
ATOM 732 O O . HIS A 1 91 ? 51.404 73.489 10.773 1.00 25.57 92 HIS A O 1
ATOM 739 N N . LEU A 1 92 ? 52.193 73.921 12.824 1.00 23.64 93 LEU A N 1
ATOM 740 C CA . LEU A 1 92 ? 51.406 72.762 13.178 1.00 23.24 93 LEU A CA 1
ATOM 741 C C . LEU A 1 92 ? 50.059 73.176 13.711 1.00 23.74 93 LEU A C 1
ATOM 742 O O . LEU A 1 92 ? 49.816 74.334 13.955 1.00 24.68 93 LEU A O 1
ATOM 747 N N . SER A 1 93 ? 49.163 72.228 13.878 1.00 23.87 94 SER A N 1
ATOM 748 C CA . SER A 1 93 ? 47.832 72.516 14.394 1.00 24.12 94 SER A CA 1
ATOM 749 C C . SER A 1 93 ? 47.796 71.816 15.732 1.00 24.30 94 SER A C 1
ATOM 750 O O . SER A 1 93 ? 48.261 70.706 15.803 1.00 23.49 94 SER A O 1
ATOM 753 N N . ILE A 1 94 ? 47.243 72.441 16.772 1.00 25.45 95 ILE A N 1
ATOM 754 C CA . ILE A 1 94 ? 47.197 71.822 18.102 1.00 27.21 95 ILE A CA 1
ATOM 755 C C . ILE A 1 94 ? 45.795 71.445 18.411 1.00 27.49 95 ILE A C 1
ATOM 756 O O . ILE A 1 94 ? 44.907 72.226 18.230 1.00 27.30 95 ILE A O 1
ATOM 761 N N . ASP A 1 95 ? 45.592 70.274 18.953 1.00 28.93 96 ASP A N 1
ATOM 762 C CA . ASP A 1 95 ? 44.242 69.825 19.050 1.00 32.17 96 ASP A CA 1
ATOM 763 C C . ASP A 1 95 ? 43.929 68.921 20.257 1.00 35.56 96 ASP A C 1
ATOM 764 O O . ASP A 1 95 ? 44.165 67.671 20.234 1.00 35.13 96 ASP A O 1
ATOM 769 N N . TYR A 1 96 ? 43.410 69.557 21.326 1.00 38.73 97 TYR A N 1
ATOM 770 C CA . TYR A 1 96 ? 43.069 68.813 22.537 1.00 42.99 97 TYR A CA 1
ATOM 771 C C . TYR A 1 96 ? 41.700 68.232 22.486 1.00 46.60 97 TYR A C 1
ATOM 772 O O . TYR A 1 96 ? 40.804 68.860 21.952 1.00 46.58 97 TYR A O 1
ATOM 781 N N . GLU A 1 97 ? 41.504 67.040 23.058 1.00 51.74 98 GLU A N 1
ATOM 782 C CA . GLU A 1 97 ? 40.187 66.482 22.918 1.00 56.64 98 GLU A CA 1
ATOM 783 C C . GLU A 1 97 ? 39.160 67.276 23.602 1.00 58.15 98 GLU A C 1
ATOM 784 O O . GLU A 1 97 ? 39.435 68.010 24.578 1.00 58.66 98 GLU A O 1
ATOM 790 N N . ASN A 1 98 ? 37.975 67.145 22.997 1.00 59.75 99 ASN A N 1
ATOM 791 C CA . ASN A 1 98 ? 36.766 67.873 23.331 1.00 60.68 99 ASN A CA 1
ATOM 792 C C . ASN A 1 98 ? 37.005 69.335 22.838 1.00 58.93 99 ASN A C 1
ATOM 793 O O . ASN A 1 98 ? 36.614 70.333 23.510 1.00 58.51 99 ASN A O 1
ATOM 798 N N . SER A 1 99 ? 37.702 69.402 21.671 1.00 56.54 100 SER A N 1
ATOM 799 C CA . SER A 1 99 ? 38.030 70.639 20.910 1.00 52.44 100 SER A CA 1
ATOM 800 C C . SER A 1 99 ? 38.516 70.503 19.449 1.00 48.04 100 SER A C 1
ATOM 801 O O . SER A 1 99 ? 39.175 69.502 19.045 1.00 46.43 100 SER A O 1
ATOM 804 N N . PHE A 1 100 ? 38.158 71.547 18.684 1.00 43.24 101 PHE A N 1
ATOM 805 C CA . PHE A 1 100 ? 38.527 71.672 17.254 1.00 38.87 101 PHE A CA 1
ATOM 806 C C . PHE A 1 100 ? 39.916 72.254 17.241 1.00 36.54 101 PHE A C 1
ATOM 807 O O . PHE A 1 100 ? 40.166 73.222 17.971 1.00 38.66 101 PHE A O 1
ATOM 815 N N . ALA A 1 101 ? 40.781 71.735 16.387 1.00 31.85 102 ALA A N 1
ATOM 816 C CA . ALA A 1 101 ? 42.157 72.189 16.282 1.00 27.13 102 ALA A CA 1
ATOM 817 C C . ALA A 1 101 ? 42.448 73.663 16.060 1.00 24.19 102 ALA A C 1
ATOM 818 O O . ALA A 1 101 ? 41.608 74.363 15.608 1.00 24.33 102 ALA A O 1
ATOM 820 N N . ALA A 1 102 ? 43.622 74.152 16.409 1.00 21.19 103 ALA A N 1
ATOM 821 C CA . ALA A 1 102 ? 43.956 75.526 16.040 1.00 20.69 103 ALA A CA 1
ATOM 822 C C . ALA A 1 102 ? 45.376 75.566 15.483 1.00 20.92 103 ALA A C 1
ATOM 823 O O . ALA A 1 102 ? 46.203 74.677 15.643 1.00 22.01 103 ALA A O 1
ATOM 825 N N . PRO A 1 103 ? 45.674 76.585 14.762 1.00 20.35 104 PRO A N 1
ATOM 826 C CA . PRO A 1 103 ? 47.023 76.655 14.228 1.00 21.65 104 PRO A CA 1
ATOM 827 C C . PRO A 1 103 ? 47.954 77.060 15.383 1.00 22.78 104 PRO A C 1
ATOM 828 O O . PRO A 1 103 ? 47.466 77.695 16.291 1.00 24.77 104 PRO A O 1
ATOM 832 N N . LEU A 1 104 ? 49.263 76.762 15.350 1.00 23.03 105 LEU A N 1
ATOM 833 C CA . LEU A 1 104 ? 50.180 77.145 16.437 1.00 23.13 105 LEU A CA 1
ATOM 834 C C . LEU A 1 104 ? 51.554 77.261 15.941 1.00 23.29 105 LEU A C 1
ATOM 835 O O . LEU A 1 104 ? 52.175 76.275 15.779 1.00 24.70 105 LEU A O 1
ATOM 840 N N . VAL A 1 105 ? 52.046 78.457 15.751 1.00 23.45 106 VAL A N 1
ATOM 841 C CA . VAL A 1 105 ? 53.382 78.687 15.253 1.00 23.51 106 VAL A CA 1
ATOM 842 C C . VAL A 1 105 ? 54.374 78.723 16.402 1.00 25.16 106 VAL A C 1
ATOM 843 O O . VAL A 1 105 ? 54.083 79.352 17.396 1.00 27.05 106 VAL A O 1
ATOM 847 N N . ILE A 1 106 ? 55.535 78.086 16.300 1.00 25.55 107 ILE A N 1
ATOM 848 C CA . ILE A 1 106 ? 56.508 78.220 17.372 1.00 26.05 107 ILE A CA 1
ATOM 849 C C . ILE A 1 106 ? 57.318 79.393 16.857 1.00 27.72 107 ILE A C 1
ATOM 850 O O . ILE A 1 106 ? 58.087 79.281 15.912 1.00 28.31 107 ILE A O 1
ATOM 855 N N . LEU A 1 107 ? 57.099 80.534 17.471 1.00 29.16 108 LEU A N 1
ATOM 856 C CA . LEU A 1 107 ? 57.728 81.797 17.118 1.00 30.81 108 LEU A CA 1
ATOM 857 C C . LEU A 1 107 ? 59.234 81.934 17.222 1.00 33.54 108 LEU A C 1
ATOM 858 O O . LEU A 1 107 ? 59.857 82.709 16.430 1.00 33.80 108 LEU A O 1
ATOM 863 N N . GLU A 1 108 ? 59.776 81.246 18.242 1.00 36.53 109 GLU A N 1
ATOM 864 C CA . GLU A 1 108 ? 61.212 81.198 18.595 1.00 40.10 109 GLU A CA 1
ATOM 865 C C . GLU A 1 108 ? 61.341 80.191 19.713 1.00 40.18 109 GLU A C 1
ATOM 866 O O . GLU A 1 108 ? 60.549 80.197 20.621 1.00 40.83 109 GLU A O 1
ATOM 872 N N . THR A 1 109 ? 62.291 79.288 19.630 1.00 40.22 110 THR A N 1
ATOM 873 C CA . THR A 1 109 ? 62.470 78.341 20.713 1.00 41.67 110 THR A CA 1
ATOM 874 C C . THR A 1 109 ? 63.905 77.922 20.666 1.00 44.11 110 THR A C 1
ATOM 875 O O . THR A 1 109 ? 64.504 78.006 19.585 1.00 45.52 110 THR A O 1
ATOM 879 N N . ASP A 1 110 ? 64.477 77.502 21.805 1.00 45.03 111 ASP A N 1
ATOM 880 C CA . ASP A 1 110 ? 65.845 77.036 21.803 1.00 44.98 111 ASP A CA 1
ATOM 881 C C . ASP A 1 110 ? 65.832 75.602 22.279 1.00 44.72 111 ASP A C 1
ATOM 882 O O . ASP A 1 110 ? 66.816 75.044 22.687 1.00 45.15 111 ASP A O 1
ATOM 887 N N . TYR A 1 111 ? 64.668 75.007 22.189 1.00 43.78 112 TYR A N 1
ATOM 888 C CA . TYR A 1 111 ? 64.510 73.643 22.537 1.00 44.26 112 TYR A CA 1
ATOM 889 C C . TYR A 1 111 ? 64.811 73.241 23.937 1.00 46.24 112 TYR A C 1
ATOM 890 O O . TYR A 1 111 ? 64.256 72.253 24.439 1.00 46.64 112 TYR A O 1
ATOM 899 N N . SER A 1 112 ? 65.654 73.987 24.626 1.00 48.86 113 SER A N 1
ATOM 900 C CA . SER A 1 112 ? 65.962 73.560 25.988 1.00 51.34 113 SER A CA 1
ATOM 901 C C . SER A 1 112 ? 65.878 74.599 27.059 1.00 52.01 113 SER A C 1
ATOM 902 O O . SER A 1 112 ? 66.363 74.379 28.165 1.00 53.56 113 SER A O 1
ATOM 905 N N . ASN A 1 113 ? 65.258 75.724 26.742 1.00 52.02 114 ASN A N 1
ATOM 906 C CA . ASN A 1 113 ? 65.066 76.735 27.730 1.00 52.06 114 ASN A CA 1
ATOM 907 C C . ASN A 1 113 ? 63.698 77.422 27.741 1.00 51.30 114 ASN A C 1
ATOM 908 O O . ASN A 1 113 ? 63.052 77.515 28.786 1.00 52.38 114 ASN A O 1
ATOM 913 N N . TYR A 1 114 ? 63.227 77.855 26.582 1.00 49.23 115 TYR A N 1
ATOM 914 C CA . TYR A 1 114 ? 61.934 78.497 26.482 1.00 46.22 115 TYR A CA 1
ATOM 915 C C . TYR A 1 114 ? 61.441 78.229 25.066 1.00 45.68 115 TYR A C 1
ATOM 916 O O . TYR A 1 114 ? 62.191 77.720 24.232 1.00 46.46 115 TYR A O 1
ATOM 925 N N . ALA A 1 115 ? 60.191 78.585 24.789 1.00 43.96 116 ALA A N 1
ATOM 926 C CA . ALA A 1 115 ? 59.598 78.443 23.474 1.00 40.94 116 ALA A CA 1
ATOM 927 C C . ALA A 1 115 ? 58.497 79.454 23.523 1.00 40.11 116 ALA A C 1
ATOM 928 O O . ALA A 1 115 ? 57.770 79.505 24.483 1.00 39.44 116 ALA A O 1
ATOM 930 N N . CYS A 1 116 ? 58.396 80.316 22.531 1.00 40.62 117 CYS A N 1
ATOM 931 C CA . CYS A 1 116 ? 57.308 81.284 22.523 1.00 41.38 117 CYS A CA 1
ATOM 932 C C . CYS A 1 116 ? 56.290 80.784 21.498 1.00 39.72 117 CYS A C 1
ATOM 933 O O . CYS A 1 116 ? 56.658 80.562 20.359 1.00 41.21 117 CYS A O 1
ATOM 936 N N . LEU A 1 117 ? 55.044 80.536 21.909 1.00 36.60 118 LEU A N 1
ATOM 937 C CA . LEU A 1 117 ? 54.004 80.069 21.014 1.00 34.15 118 LEU A CA 1
ATOM 938 C C . LEU A 1 117 ? 52.999 81.165 20.584 1.00 35.10 118 LEU A C 1
ATOM 939 O O . LEU A 1 117 ? 52.608 82.027 21.358 1.00 37.51 118 LEU A O 1
ATOM 944 N N . TYR A 1 118 ? 52.574 81.176 19.334 1.00 34.49 119 TYR A N 1
ATOM 945 C CA . TYR A 1 118 ? 51.616 82.201 18.889 1.00 32.93 119 TYR A CA 1
ATOM 946 C C . TYR A 1 118 ? 50.586 81.473 18.067 1.00 32.75 119 TYR A C 1
ATOM 947 O O . TYR A 1 118 ? 50.926 80.562 17.318 1.00 33.56 119 TYR A O 1
ATOM 956 N N . SER A 1 119 ? 49.323 81.810 18.221 1.00 31.12 120 SER A N 1
ATOM 957 C CA . SER A 1 119 ? 48.342 81.129 17.412 1.00 29.87 120 SER A CA 1
ATOM 958 C C . SER A 1 119 ? 47.206 82.063 17.118 1.00 30.70 120 SER A C 1
ATOM 959 O O . SER A 1 119 ? 46.475 82.382 17.978 1.00 31.36 120 SER A O 1
ATOM 962 N N . CYS A 1 120 ? 47.033 82.460 15.875 1.00 32.50 121 CYS A N 1
ATOM 963 C CA . CYS A 1 120 ? 46.016 83.423 15.480 1.00 33.33 121 CYS A CA 1
ATOM 964 C C . CYS A 1 120 ? 45.144 83.069 14.252 1.00 32.56 121 CYS A C 1
ATOM 965 O O . CYS A 1 120 ? 45.643 82.402 13.305 1.00 34.40 121 CYS A O 1
ATOM 968 N N . ILE A 1 121 ? 43.879 83.507 14.201 1.00 29.31 122 ILE A N 1
ATOM 969 C CA . ILE A 1 121 ? 43.055 83.164 13.017 1.00 27.47 122 ILE A CA 1
ATOM 970 C C . ILE A 1 121 ? 42.391 84.432 12.475 1.00 28.98 122 ILE A C 1
ATOM 971 O O . ILE A 1 121 ? 41.968 85.212 13.292 1.00 31.55 122 ILE A O 1
ATOM 976 N N . ASP A 1 122 ? 42.303 84.687 11.155 1.00 28.70 123 ASP A N 1
ATOM 977 C CA . ASP A 1 122 ? 41.588 85.893 10.642 1.00 29.47 123 ASP A CA 1
ATOM 978 C C . ASP A 1 122 ? 40.159 85.551 10.277 1.00 28.82 123 ASP A C 1
ATOM 979 O O . ASP A 1 122 ? 39.959 84.524 9.769 1.00 28.40 123 ASP A O 1
ATOM 984 N N . TYR A 1 123 ? 39.153 86.375 10.502 1.00 28.76 124 TYR A N 1
ATOM 985 C CA . TYR A 1 123 ? 37.819 85.959 10.082 1.00 28.20 124 TYR A CA 1
ATOM 986 C C . TYR A 1 123 ? 37.313 87.021 9.126 1.00 29.12 124 TYR A C 1
ATOM 987 O O . TYR A 1 123 ? 38.077 87.937 8.760 1.00 28.38 124 TYR A O 1
ATOM 996 N N . ASN A 1 124 ? 36.050 86.940 8.698 1.00 29.73 125 ASN A N 1
ATOM 997 C CA . ASN A 1 124 ? 35.550 88.004 7.807 1.00 30.34 125 ASN A CA 1
ATOM 998 C C . ASN A 1 124 ? 35.108 89.260 8.550 1.00 31.32 125 ASN A C 1
ATOM 999 O O . ASN A 1 124 ? 35.134 89.315 9.782 1.00 31.84 125 ASN A O 1
ATOM 1004 N N . PHE A 1 125 ? 34.730 90.291 7.803 1.00 32.19 126 PHE A N 1
ATOM 1005 C CA . PHE A 1 125 ? 34.303 91.537 8.437 1.00 32.51 126 PHE A CA 1
ATOM 1006 C C . PHE A 1 125 ? 35.357 92.176 9.321 1.00 33.62 126 PHE A C 1
ATOM 1007 O O . PHE A 1 125 ? 35.066 92.968 10.209 1.00 33.50 126 PHE A O 1
ATOM 1015 N N . GLY A 1 126 ? 36.599 91.807 9.090 1.00 35.22 127 GLY A N 1
ATOM 1016 C CA . GLY A 1 126 ? 37.625 92.449 9.839 1.00 36.50 127 GLY A CA 1
ATOM 1017 C C . GLY A 1 126 ? 37.964 91.895 11.173 1.00 37.79 127 GLY A C 1
ATOM 1018 O O . GLY A 1 126 ? 38.839 92.457 11.779 1.00 40.04 127 GLY A O 1
ATOM 1019 N N . TYR A 1 127 ? 37.324 90.844 11.663 1.00 38.42 128 TYR A N 1
ATOM 1020 C CA . TYR A 1 127 ? 37.748 90.303 12.950 1.00 38.70 128 TYR A CA 1
ATOM 1021 C C . TYR A 1 127 ? 38.940 89.324 12.942 1.00 38.50 128 TYR A C 1
ATOM 1022 O O . TYR A 1 127 ? 39.497 88.962 11.896 1.00 39.12 128 TYR A O 1
ATOM 1031 N N . HIS A 1 128 ? 39.372 88.942 14.133 1.00 37.99 129 HIS A N 1
ATOM 1032 C CA . HIS A 1 128 ? 40.465 87.983 14.303 1.00 36.85 129 HIS A CA 1
ATOM 1033 C C . HIS A 1 128 ? 40.603 87.655 15.774 1.00 35.55 129 HIS A C 1
ATOM 1034 O O . HIS A 1 128 ? 39.843 88.109 16.600 1.00 35.75 129 HIS A O 1
ATOM 1041 N N . SER A 1 129 ? 41.571 86.847 16.110 1.00 33.91 130 SER A N 1
ATOM 1042 C CA . SER A 1 129 ? 41.766 86.525 17.484 1.00 33.15 130 SER A CA 1
ATOM 1043 C C . SER A 1 129 ? 43.054 85.765 17.587 1.00 34.26 130 SER A C 1
ATOM 1044 O O . SER A 1 129 ? 43.335 84.892 16.770 1.00 34.68 130 SER A O 1
ATOM 1047 N N . ASP A 1 130 ? 43.869 86.147 18.559 1.00 35.19 131 ASP A N 1
ATOM 1048 C CA . ASP A 1 130 ? 45.103 85.479 18.766 1.00 36.38 131 ASP A CA 1
ATOM 1049 C C . ASP A 1 130 ? 45.230 85.004 20.181 1.00 36.44 131 ASP A C 1
ATOM 1050 O O . ASP A 1 130 ? 44.589 85.523 21.057 1.00 38.04 131 ASP A O 1
ATOM 1055 N N . PHE A 1 131 ? 46.046 83.980 20.377 1.00 36.03 132 PHE A N 1
ATOM 1056 C CA . PHE A 1 131 ? 46.346 83.380 21.660 1.00 35.66 132 PHE A CA 1
ATOM 1057 C C . PHE A 1 131 ? 47.819 83.139 21.668 1.00 35.74 132 PHE A C 1
ATOM 1058 O O . PHE A 1 131 ? 48.308 82.443 20.783 1.00 36.54 132 PHE A O 1
ATOM 1066 N N . SER A 1 132 ? 48.535 83.709 22.644 1.00 35.35 133 SER A N 1
ATOM 1067 C CA . SER A 1 132 ? 49.988 83.545 22.740 1.00 34.00 133 SER A CA 1
ATOM 1068 C C . SER A 1 132 ? 50.327 82.785 24.029 1.00 33.41 133 SER A C 1
ATOM 1069 O O . SER A 1 132 ? 49.484 82.630 24.885 1.00 33.52 133 SER A O 1
ATOM 1072 N N . PHE A 1 133 ? 51.518 82.220 24.110 1.00 33.24 134 PHE A N 1
ATOM 1073 C CA . PHE A 1 133 ? 51.972 81.447 25.267 1.00 33.60 134 PHE A CA 1
ATOM 1074 C C . PHE A 1 133 ? 53.472 81.569 25.403 1.00 35.12 134 PHE A C 1
ATOM 1075 O O . PHE A 1 133 ? 54.123 82.069 24.489 1.00 36.30 134 PHE A O 1
ATOM 1083 N N . ILE A 1 134 ? 54.027 81.141 26.551 1.00 35.67 135 ILE A N 1
ATOM 1084 C CA . ILE A 1 134 ? 55.490 81.093 26.751 1.00 34.81 135 ILE A CA 1
ATOM 1085 C C . ILE A 1 134 ? 55.820 79.794 27.435 1.00 35.50 135 ILE A C 1
ATOM 1086 O O . ILE A 1 134 ? 55.324 79.492 28.481 1.00 36.96 135 ILE A O 1
ATOM 1091 N N . PHE A 1 135 ? 56.640 78.976 26.856 1.00 36.10 136 PHE A N 1
ATOM 1092 C CA . PHE A 1 135 ? 56.859 77.714 27.520 1.00 37.61 136 PHE A CA 1
ATOM 1093 C C . PHE A 1 135 ? 58.277 77.730 28.136 1.00 40.02 136 PHE A C 1
ATOM 1094 O O . PHE A 1 135 ? 59.237 78.218 27.514 1.00 40.58 136 PHE A O 1
ATOM 1102 N N . SER A 1 136 ? 58.431 77.197 29.348 1.00 42.01 137 SER A N 1
ATOM 1103 C CA . SER A 1 136 ? 59.753 77.210 29.986 1.00 44.19 137 SER A CA 1
ATOM 1104 C C . SER A 1 136 ? 60.020 75.808 30.140 1.00 44.00 137 SER A C 1
ATOM 1105 O O . SER A 1 136 ? 59.080 75.039 30.224 1.00 42.26 137 SER A O 1
ATOM 1108 N N . ARG A 1 137 ? 61.296 75.503 30.259 1.00 45.99 138 ARG A N 1
ATOM 1109 C CA . ARG A 1 137 ? 61.730 74.134 30.359 1.00 49.58 138 ARG A CA 1
ATOM 1110 C C . ARG A 1 137 ? 61.796 73.667 31.796 1.00 52.00 138 ARG A C 1
ATOM 1111 O O . ARG A 1 137 ? 61.828 72.451 32.072 1.00 50.76 138 ARG A O 1
ATOM 1119 N N . SER A 1 138 ? 61.827 74.661 32.686 1.00 55.70 139 SER A N 1
ATOM 1120 C CA . SER A 1 138 ? 61.891 74.451 34.130 1.00 60.54 139 SER A CA 1
ATOM 1121 C C . SER A 1 138 ? 60.897 75.407 34.869 1.00 62.10 139 SER A C 1
ATOM 1122 O O . SER A 1 138 ? 60.907 76.629 34.676 1.00 63.14 139 SER A O 1
ATOM 1125 N N . ALA A 1 139 ? 60.058 74.846 35.730 1.00 63.00 140 ALA A N 1
ATOM 1126 C CA . ALA A 1 139 ? 59.088 75.624 36.468 1.00 64.03 140 ALA A CA 1
ATOM 1127 C C . ALA A 1 139 ? 59.319 77.135 36.584 1.00 65.00 140 ALA A C 1
ATOM 1128 O O . ALA A 1 139 ? 58.445 77.938 36.368 1.00 65.06 140 ALA A O 1
ATOM 1130 N N . ASN A 1 140 ? 60.505 77.550 36.917 1.00 68.01 141 ASN A N 1
ATOM 1131 C CA . ASN A 1 140 ? 60.732 78.983 37.037 1.00 71.65 141 ASN A CA 1
ATOM 1132 C C . ASN A 1 140 ? 61.615 79.394 35.832 1.00 70.68 141 ASN A C 1
ATOM 1133 O O . ASN A 1 140 ? 62.632 78.756 35.551 1.00 70.59 141 ASN A O 1
ATOM 1138 N N . LEU A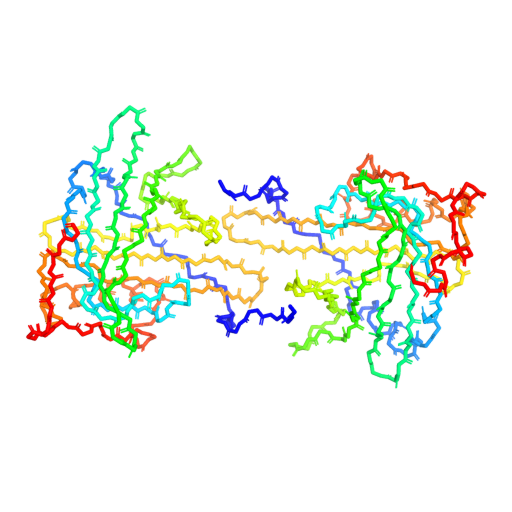 1 141 ? 61.235 80.445 35.113 1.00 69.77 142 LEU A N 1
ATOM 1139 C CA . LEU A 1 141 ? 62.017 80.817 33.931 1.00 69.51 142 LEU A CA 1
ATOM 1140 C C . LEU A 1 141 ? 62.954 81.982 34.091 1.00 69.87 142 LEU A C 1
ATOM 1141 O O . LEU A 1 141 ? 62.547 83.090 34.429 1.00 69.72 142 LEU A O 1
ATOM 1146 N N . ALA A 1 142 ? 64.218 81.719 33.810 1.00 70.69 143 ALA A N 1
ATOM 1147 C CA . ALA A 1 142 ? 65.241 82.744 33.882 1.00 72.20 143 ALA A CA 1
ATOM 1148 C C . ALA A 1 142 ? 64.834 84.082 33.207 1.00 73.03 143 ALA A C 1
ATOM 1149 O O . ALA A 1 142 ? 64.792 84.184 32.003 1.00 73.20 143 ALA A O 1
ATOM 1151 N N . ASP A 1 143 ? 64.555 85.125 33.958 1.00 74.49 144 ASP A N 1
ATOM 1152 C CA . ASP A 1 143 ? 64.146 86.356 33.301 1.00 76.00 144 ASP A CA 1
ATOM 1153 C C . ASP A 1 143 ? 65.153 86.935 32.302 1.00 75.32 144 ASP A C 1
ATOM 1154 O O . ASP A 1 143 ? 65.226 88.141 32.089 1.00 75.19 144 ASP A O 1
ATOM 1159 N N . GLN A 1 144 ? 65.928 86.051 31.689 1.00 74.48 145 GLN A N 1
ATOM 1160 C CA . GLN A 1 144 ? 66.882 86.439 30.652 1.00 74.77 145 GLN A CA 1
ATOM 1161 C C . GLN A 1 144 ? 66.245 85.937 29.344 1.00 73.58 145 GLN A C 1
ATOM 1162 O O . GLN A 1 144 ? 66.477 86.496 28.263 1.00 73.73 145 GLN A O 1
ATOM 1168 N N . TYR A 1 145 ? 65.451 84.866 29.479 1.00 72.11 146 TYR A N 1
ATOM 1169 C CA . TYR A 1 145 ? 64.697 84.223 28.397 1.00 70.43 146 TYR A CA 1
ATOM 1170 C C . TYR A 1 145 ? 63.360 84.957 28.296 1.00 69.83 146 TYR A C 1
ATOM 1171 O O . TYR A 1 145 ? 62.974 85.432 27.229 1.00 70.15 146 TYR A O 1
ATOM 1180 N N . VAL A 1 146 ? 62.645 85.069 29.404 1.00 68.53 147 VAL A N 1
ATOM 1181 C CA . VAL A 1 146 ? 61.416 85.795 29.342 1.00 67.32 147 VAL A CA 1
ATOM 1182 C C . VAL A 1 146 ? 61.601 87.080 28.543 1.00 68.04 147 VAL A C 1
ATOM 1183 O O . VAL A 1 146 ? 60.654 87.607 28.009 1.00 68.40 147 VAL A O 1
ATOM 1187 N N . LYS A 1 147 ? 62.819 87.581 28.423 1.00 69.48 148 LYS A N 1
ATOM 1188 C CA . LYS A 1 147 ? 63.041 88.818 27.667 1.00 70.58 148 LYS A CA 1
ATOM 1189 C C . LYS A 1 147 ? 63.289 88.591 26.192 1.00 69.76 148 LYS A C 1
ATOM 1190 O O . LYS A 1 147 ? 63.132 89.509 25.406 1.00 70.17 148 LYS A O 1
ATOM 1196 N N . LYS A 1 148 ? 63.703 87.388 25.820 1.00 68.80 149 LYS A N 1
ATOM 1197 C CA . LYS A 1 148 ? 63.954 87.075 24.412 1.00 68.49 149 LYS A CA 1
ATOM 1198 C C . LYS A 1 148 ? 62.598 86.807 23.714 1.00 67.02 149 LYS A C 1
ATOM 1199 O O . LYS A 1 148 ? 62.487 86.967 22.471 1.00 66.54 149 LYS A O 1
ATOM 1205 N N . CYS A 1 149 ? 61.600 86.397 24.519 1.00 64.71 150 CYS A N 1
ATOM 1206 C CA . CYS A 1 149 ? 60.261 86.131 24.039 1.00 62.77 150 CYS A CA 1
ATOM 1207 C C . CYS A 1 149 ? 59.645 87.461 23.940 1.00 64.40 150 CYS A C 1
ATOM 1208 O O . CYS A 1 149 ? 59.250 87.868 22.868 1.00 65.20 150 CYS A O 1
ATOM 1211 N N . GLU A 1 150 ? 59.542 88.154 25.068 1.00 65.88 151 GLU A N 1
ATOM 1212 C CA . GLU A 1 150 ? 58.920 89.476 25.044 1.00 67.77 151 GLU A CA 1
ATOM 1213 C C . GLU A 1 150 ? 59.405 90.283 23.885 1.00 66.89 151 GLU A C 1
ATOM 1214 O O . GLU A 1 150 ? 58.709 91.160 23.414 1.00 67.24 151 GLU A O 1
ATOM 1220 N N . ALA A 1 151 ? 60.598 89.966 23.419 1.00 66.28 152 ALA A N 1
ATOM 1221 C CA . ALA A 1 151 ? 61.213 90.687 22.318 1.00 66.01 152 ALA A CA 1
ATOM 1222 C C . ALA A 1 151 ? 60.683 90.254 21.018 1.00 65.27 152 ALA A C 1
ATOM 1223 O O . ALA A 1 151 ? 60.654 91.020 20.082 1.00 65.85 152 ALA A O 1
ATOM 1225 N N . ALA A 1 152 ? 60.313 88.991 20.970 1.00 64.56 153 ALA A N 1
ATOM 1226 C CA . ALA A 1 152 ? 59.793 88.343 19.773 1.00 63.21 153 ALA A CA 1
ATOM 1227 C C . ALA A 1 152 ? 58.359 88.693 19.492 1.00 61.51 153 ALA A C 1
ATOM 1228 O O . ALA A 1 152 ? 57.990 88.839 18.329 1.00 61.52 153 ALA A O 1
ATOM 1230 N N . PHE A 1 153 ? 57.561 88.778 20.555 1.00 59.29 154 PHE A N 1
ATOM 1231 C CA . PHE A 1 153 ? 56.175 89.121 20.426 1.00 56.90 154 PHE A CA 1
ATOM 1232 C C . PHE A 1 153 ? 56.061 90.571 20.098 1.00 58.18 154 PHE A C 1
ATOM 1233 O O . PHE A 1 153 ? 55.073 90.960 19.510 1.00 58.93 154 PHE A O 1
ATOM 1241 N N . LYS A 1 154 ? 57.044 91.389 20.476 1.00 59.96 155 LYS A N 1
ATOM 1242 C CA . LYS A 1 154 ? 56.960 92.833 20.172 1.00 61.92 155 LYS A CA 1
ATOM 1243 C C . LYS A 1 154 ? 57.183 93.068 18.656 1.00 61.75 155 LYS A C 1
ATOM 1244 O O . LYS A 1 154 ? 56.870 94.162 18.111 1.00 62.30 155 LYS A O 1
ATOM 1250 N N . ASN A 1 155 ? 57.710 92.041 17.979 1.00 60.84 156 ASN A N 1
ATOM 1251 C CA . ASN A 1 155 ? 57.970 92.130 16.544 1.00 60.22 156 ASN A CA 1
ATOM 1252 C C . ASN A 1 155 ? 56.720 91.795 15.736 1.00 59.37 156 ASN A C 1
ATOM 1253 O O . ASN A 1 155 ? 56.629 92.151 14.556 1.00 60.18 156 ASN A O 1
ATOM 1258 N N . ILE A 1 156 ? 55.770 91.096 16.349 1.00 57.35 157 ILE A N 1
ATOM 1259 C CA . ILE A 1 156 ? 54.570 90.758 15.647 1.00 55.39 157 ILE A CA 1
ATOM 1260 C C . ILE A 1 156 ? 53.422 91.480 16.339 1.00 56.24 157 ILE A C 1
ATOM 1261 O O . ILE A 1 156 ? 52.245 91.114 16.248 1.00 56.21 157 ILE A O 1
ATOM 1266 N N . ASN A 1 157 ? 53.811 92.553 17.011 1.00 56.79 158 ASN A N 1
ATOM 1267 C CA . ASN A 1 157 ? 52.928 93.453 17.725 1.00 58.21 158 ASN A CA 1
ATOM 1268 C C . ASN A 1 157 ? 51.921 92.957 18.700 1.00 58.78 158 ASN A C 1
ATOM 1269 O O . ASN A 1 157 ? 50.810 93.504 18.728 1.00 59.35 158 ASN A O 1
ATOM 1274 N N . VAL A 1 158 ? 52.286 91.968 19.516 1.00 58.98 159 VAL A N 1
ATOM 1275 C CA . VAL A 1 158 ? 51.376 91.435 20.516 1.00 59.58 159 VAL A CA 1
ATOM 1276 C C . VAL A 1 158 ? 51.563 92.261 21.776 1.00 60.89 159 VAL A C 1
ATOM 1277 O O . VAL A 1 158 ? 52.683 92.446 22.253 1.00 61.45 159 VAL A O 1
ATOM 1281 N N . ASP A 1 159 ? 50.480 92.798 22.313 1.00 61.87 160 ASP A N 1
ATOM 1282 C CA . ASP A 1 159 ? 50.640 93.610 23.503 1.00 62.48 160 ASP A CA 1
ATOM 1283 C C . ASP A 1 159 ? 51.109 92.786 24.661 1.00 61.63 160 ASP A C 1
ATOM 1284 O O . ASP A 1 159 ? 50.299 92.207 25.354 1.00 61.39 160 ASP A O 1
ATOM 1289 N N . THR A 1 160 ? 52.421 92.768 24.869 1.00 61.57 161 THR A N 1
ATOM 1290 C CA . THR A 1 160 ? 53.069 92.029 25.961 1.00 61.11 161 THR A CA 1
ATOM 1291 C C . THR A 1 160 ? 52.348 92.095 27.293 1.00 60.32 161 THR A C 1
ATOM 1292 O O . THR A 1 160 ? 52.329 91.125 28.045 1.00 59.84 161 THR A O 1
ATOM 1296 N N . THR A 1 161 ? 51.775 93.255 27.583 1.00 59.44 162 THR A N 1
ATOM 1297 C CA . THR A 1 161 ? 51.060 93.464 28.830 1.00 59.07 162 THR A CA 1
ATOM 1298 C C . THR A 1 161 ? 49.951 92.437 28.981 1.00 58.65 162 THR A C 1
ATOM 1299 O O . THR A 1 161 ? 49.366 92.279 30.071 1.00 59.84 162 THR A O 1
ATOM 1303 N N . ARG A 1 162 ? 49.663 91.739 27.891 1.00 56.81 163 ARG A N 1
ATOM 1304 C CA . ARG A 1 162 ? 48.592 90.778 27.894 1.00 55.13 163 ARG A CA 1
ATOM 1305 C C . ARG A 1 162 ? 48.881 89.451 28.547 1.00 53.22 163 ARG A C 1
ATOM 1306 O O . ARG A 1 162 ? 47.950 88.742 28.937 1.00 52.46 163 ARG A O 1
ATOM 1314 N N . PHE A 1 163 ? 50.146 89.097 28.688 1.00 51.35 164 PHE A N 1
ATOM 1315 C CA . PHE A 1 163 ? 50.415 87.826 29.306 1.00 50.93 164 PHE A CA 1
ATOM 1316 C C . PHE A 1 163 ? 50.153 87.878 30.765 1.00 52.02 164 PHE A C 1
ATOM 1317 O O . PHE A 1 163 ? 50.036 88.954 31.348 1.00 52.85 164 PHE A O 1
ATOM 1325 N N . VAL A 1 164 ? 50.085 86.704 31.369 1.00 52.86 165 VAL A N 1
ATOM 1326 C CA . VAL A 1 164 ? 49.816 86.591 32.787 1.00 54.31 165 VAL A CA 1
ATOM 1327 C C . VAL A 1 164 ? 50.590 85.396 33.351 1.00 56.67 165 VAL A C 1
ATOM 1328 O O . VAL A 1 164 ? 50.219 84.269 33.065 1.00 57.71 165 VAL A O 1
ATOM 1332 N N . LYS A 1 165 ? 51.662 85.609 34.134 1.00 58.58 166 LYS A N 1
ATOM 1333 C CA . LYS A 1 165 ? 52.413 84.453 34.651 1.00 60.60 166 LYS A CA 1
ATOM 1334 C C . LYS A 1 165 ? 51.441 83.431 35.229 1.00 60.54 166 LYS A C 1
ATOM 1335 O O . LYS A 1 165 ? 50.541 83.771 35.989 1.00 60.31 166 LYS A O 1
ATOM 1341 N N . THR A 1 166 ? 51.552 82.178 34.836 1.00 61.50 167 THR A N 1
ATOM 1342 C CA . THR A 1 166 ? 50.630 81.214 35.441 1.00 63.33 167 THR A CA 1
ATOM 1343 C C . THR A 1 166 ? 51.453 80.867 36.632 1.00 63.20 167 THR A C 1
ATOM 1344 O O . THR A 1 166 ? 52.594 81.339 36.739 1.00 63.06 167 THR A O 1
ATOM 1348 N N . VAL A 1 167 ? 50.916 80.043 37.512 1.00 63.02 168 VAL A N 1
ATOM 1349 C CA . VAL A 1 167 ? 51.678 79.737 38.691 1.00 63.05 168 VAL A CA 1
ATOM 1350 C C . VAL A 1 167 ? 52.355 78.400 38.744 1.00 63.27 168 VAL A C 1
ATOM 1351 O O . VAL A 1 167 ? 51.740 77.335 38.887 1.00 62.58 168 VAL A O 1
ATOM 1355 N N . GLN A 1 168 ? 53.663 78.473 38.594 1.00 64.40 169 GLN A N 1
ATOM 1356 C CA . GLN A 1 168 ? 54.476 77.280 38.681 1.00 65.55 169 GLN A CA 1
ATOM 1357 C C . GLN A 1 168 ? 55.291 77.448 39.958 1.00 67.30 169 GLN A C 1
ATOM 1358 O O . GLN A 1 168 ? 55.611 78.600 40.399 1.00 66.84 169 GLN A O 1
ATOM 1364 N N . GLY A 1 169 ? 55.573 76.296 40.570 1.00 69.15 170 GLY A N 1
ATOM 1365 C CA . GLY A 1 169 ? 56.352 76.297 41.793 1.00 72.42 170 GLY A CA 1
ATOM 1366 C C . GLY A 1 169 ? 56.497 75.047 42.665 1.00 74.14 170 GLY A C 1
ATOM 1367 O O . GLY A 1 169 ? 56.190 73.900 42.273 1.00 74.98 170 GLY A O 1
ATOM 1368 N N . SER A 1 170 ? 57.013 75.319 43.867 1.00 74.80 171 SER A N 1
ATOM 1369 C CA . SER A 1 170 ? 57.266 74.354 44.947 1.00 74.84 171 SER A CA 1
ATOM 1370 C C . SER A 1 170 ? 55.918 73.789 45.455 1.00 73.61 171 SER A C 1
ATOM 1371 O O . SER A 1 170 ? 55.807 72.590 45.859 1.00 73.46 171 SER A O 1
ATOM 1374 N N . SER A 1 171 ? 54.938 74.712 45.420 1.00 71.43 172 SER A N 1
ATOM 1375 C CA . SER A 1 171 ? 53.525 74.558 45.807 1.00 69.70 172 SER A CA 1
ATOM 1376 C C . SER A 1 171 ? 52.889 73.354 45.088 1.00 67.60 172 SER A C 1
ATOM 1377 O O . SER A 1 171 ? 52.323 72.387 45.693 1.00 67.84 172 SER A O 1
ATOM 1380 N N . CYS A 1 172 ? 53.019 73.486 43.766 1.00 63.89 173 CYS A N 1
ATOM 1381 C CA . CYS A 1 172 ? 52.570 72.589 42.714 1.00 58.93 173 CYS A CA 1
ATOM 1382 C C . CYS A 1 172 ? 52.720 71.131 42.967 1.00 55.42 173 CYS A C 1
ATOM 1383 O O . CYS A 1 172 ? 53.788 70.672 43.327 1.00 55.01 173 CYS A O 1
ATOM 1386 N N . PRO A 1 173 ? 51.648 70.379 42.791 1.00 52.33 174 PRO A N 1
ATOM 1387 C CA . PRO A 1 173 ? 51.751 68.949 43.018 1.00 51.74 174 PRO A CA 1
ATOM 1388 C C . PRO A 1 173 ? 52.365 68.130 41.864 1.00 51.97 174 PRO A C 1
ATOM 1389 O O . PRO A 1 173 ? 51.939 66.974 41.641 1.00 52.17 174 PRO A O 1
ATOM 1393 N N . TYR A 1 174 ? 53.381 68.697 41.179 1.00 50.93 175 TYR A N 1
ATOM 1394 C CA . TYR A 1 174 ? 54.024 68.036 40.057 1.00 50.23 175 TYR A CA 1
ATOM 1395 C C . TYR A 1 174 ? 54.053 66.565 40.303 1.00 52.61 175 TYR A C 1
ATOM 1396 O O . TYR A 1 174 ? 53.430 65.792 39.604 1.00 53.36 175 TYR A O 1
ATOM 1405 N N . ASP A 1 175 ? 54.730 66.164 41.345 1.00 55.47 176 ASP A N 1
ATOM 1406 C CA . ASP A 1 175 ? 54.821 64.741 41.631 1.00 57.89 176 ASP A CA 1
ATOM 1407 C C . ASP A 1 175 ? 53.480 63.985 41.542 1.00 57.00 176 ASP A C 1
ATOM 1408 O O . ASP A 1 175 ? 53.460 62.802 41.121 1.00 57.02 176 ASP A O 1
ATOM 1413 N N . THR A 1 176 ? 52.369 64.648 41.894 1.00 55.46 177 THR A N 1
ATOM 1414 C CA . THR A 1 176 ? 51.073 63.966 41.840 1.00 54.39 177 THR A CA 1
ATOM 1415 C C . THR A 1 176 ? 50.589 63.867 40.398 1.00 54.13 177 THR A C 1
ATOM 1416 O O . THR A 1 176 ? 50.069 62.813 39.990 1.00 54.42 177 THR A O 1
ATOM 1420 N N . GLN A 1 177 ? 50.763 64.969 39.646 1.00 52.89 178 GLN A N 1
ATOM 1421 C CA . GLN A 1 177 ? 50.380 65.072 38.243 1.00 50.85 178 GLN A CA 1
ATOM 1422 C C . GLN A 1 177 ? 51.104 64.004 37.434 1.00 51.28 178 GLN A C 1
ATOM 1423 O O . GLN A 1 177 ? 50.477 63.333 36.633 1.00 52.12 178 GLN A O 1
ATOM 1429 N N . LYS A 1 178 ? 52.407 63.820 37.641 1.00 51.13 179 LYS A N 1
ATOM 1430 C CA . LYS A 1 178 ? 53.130 62.791 36.914 1.00 51.38 179 LYS A CA 1
ATOM 1431 C C . LYS A 1 178 ? 52.476 61.414 36.970 1.00 52.69 179 LYS A C 1
ATOM 1432 O O . LYS A 1 178 ? 52.976 60.500 36.314 1.00 53.59 179 LYS A O 1
ATOM 1438 N N . THR A 1 179 ? 51.393 61.235 37.741 1.00 53.97 180 THR A N 1
ATOM 1439 C CA . THR A 1 179 ? 50.699 59.915 37.824 1.00 56.23 180 THR A CA 1
ATOM 1440 C C . THR A 1 179 ? 49.302 60.027 37.187 1.00 56.73 180 THR A C 1
ATOM 1441 O O . THR A 1 179 ? 48.564 58.984 37.016 1.00 56.64 180 THR A O 1
ATOM 1445 N N . VAL A 1 180 ? 49.011 61.314 36.854 1.00 56.62 181 VAL A N 1
ATOM 1446 C CA . VAL A 1 180 ? 47.824 61.870 36.175 1.00 56.49 181 VAL A CA 1
ATOM 1447 C C . VAL A 1 180 ? 46.908 62.859 37.036 1.00 56.00 181 VAL A C 1
ATOM 1448 O O . VAL A 1 180 ? 47.207 64.064 37.187 1.00 54.60 181 VAL A O 1
ATOM 1453 N N . ASP B 2 1 ? 37.898 67.429 18.463 1.00 67.55 1 ASP B N 1
ATOM 1454 C CA . ASP B 2 1 ? 39.160 67.272 17.590 1.00 69.03 1 ASP B CA 1
ATOM 1455 C C . ASP B 2 1 ? 39.107 67.300 15.940 1.00 66.74 1 ASP B C 1
ATOM 1456 O O . ASP B 2 1 ? 38.215 66.700 15.222 1.00 67.85 1 ASP B O 1
ATOM 1461 N N . GLY B 2 2 ? 40.086 68.009 15.357 1.00 62.50 2 GLY B N 1
ATOM 1462 C CA . GLY B 2 2 ? 40.175 68.138 13.918 1.00 56.47 2 GLY B CA 1
ATOM 1463 C C . GLY B 2 2 ? 39.538 69.449 13.519 1.00 52.43 2 GLY B C 1
ATOM 1464 O O . GLY B 2 2 ? 39.272 70.327 14.338 1.00 51.27 2 GLY B O 1
ATOM 1465 N N . ILE B 2 3 ? 39.332 69.581 12.222 1.00 48.75 3 ILE B N 1
ATOM 1466 C CA . ILE B 2 3 ? 38.690 70.730 11.654 1.00 44.42 3 ILE B CA 1
ATOM 1467 C C . ILE B 2 3 ? 37.315 70.193 11.349 1.00 41.80 3 ILE B C 1
ATOM 1468 O O . ILE B 2 3 ? 37.187 69.101 10.783 1.00 41.64 3 ILE B O 1
ATOM 1473 N N . PRO B 2 4 ? 36.271 70.935 11.722 1.00 39.03 4 PRO B N 1
ATOM 1474 C CA . PRO B 2 4 ? 34.908 70.496 11.466 1.00 37.56 4 PRO B CA 1
ATOM 1475 C C . PRO B 2 4 ? 34.940 70.011 10.041 1.00 37.43 4 PRO B C 1
ATOM 1476 O O . PRO B 2 4 ? 35.805 70.411 9.262 1.00 38.09 4 PRO B O 1
ATOM 1480 N N . SER B 2 5 ? 33.996 69.164 9.666 1.00 36.96 5 SER B N 1
ATOM 1481 C CA . SER B 2 5 ? 34.008 68.592 8.317 1.00 34.85 5 SER B CA 1
ATOM 1482 C C . SER B 2 5 ? 33.447 69.484 7.227 1.00 33.24 5 SER B C 1
ATOM 1483 O O . SER B 2 5 ? 33.750 69.259 6.032 1.00 35.28 5 SER B O 1
ATOM 1486 N N . PHE B 2 6 ? 32.642 70.480 7.612 1.00 30.20 6 PHE B N 1
ATOM 1487 C CA . PHE B 2 6 ? 32.041 71.403 6.655 1.00 26.89 6 PHE B CA 1
ATOM 1488 C C . PHE B 2 6 ? 32.952 72.541 6.222 1.00 26.17 6 PHE B C 1
ATOM 1489 O O . PHE B 2 6 ? 32.604 73.343 5.347 1.00 27.68 6 PHE B O 1
ATOM 1497 N N . VAL B 2 7 ? 34.124 72.664 6.820 1.00 24.58 7 VAL B N 1
ATOM 1498 C CA . VAL B 2 7 ? 35.001 73.720 6.361 1.00 22.42 7 VAL B CA 1
ATOM 1499 C C . VAL B 2 7 ? 35.445 73.290 4.974 1.00 22.08 7 VAL B C 1
ATOM 1500 O O . VAL B 2 7 ? 35.651 72.066 4.701 1.00 21.91 7 VAL B O 1
ATOM 1504 N N . THR B 2 8 ? 35.577 74.280 4.091 1.00 20.82 8 THR B N 1
ATOM 1505 C CA . THR B 2 8 ? 36.000 74.035 2.707 1.00 19.58 8 THR B CA 1
ATOM 1506 C C . THR B 2 8 ? 36.951 75.130 2.324 1.00 20.16 8 THR B C 1
ATOM 1507 O O . THR B 2 8 ? 37.111 76.105 3.040 1.00 20.82 8 THR B O 1
ATOM 1511 N N . ALA B 2 9 ? 37.557 74.991 1.161 1.00 19.91 9 ALA B N 1
ATOM 1512 C CA . ALA B 2 9 ? 38.533 75.965 0.727 1.00 19.36 9 ALA B CA 1
ATOM 1513 C C . ALA B 2 9 ? 37.983 77.243 0.330 1.00 19.75 9 ALA B C 1
ATOM 1514 O O . ALA B 2 9 ? 36.899 77.302 -0.210 1.00 20.31 9 ALA B O 1
ATOM 1516 N N . GLY B 2 10 ? 38.740 78.285 0.570 1.00 20.18 10 GLY B N 1
ATOM 1517 C CA . GLY B 2 10 ? 38.304 79.595 0.097 1.00 21.77 10 GLY B CA 1
ATOM 1518 C C . GLY B 2 10 ? 37.598 80.503 1.044 1.00 21.68 10 GLY B C 1
ATOM 1519 O O . GLY B 2 10 ? 36.910 80.046 1.915 1.00 21.78 10 GLY B O 1
ATOM 1520 N N . LYS B 2 11 ? 37.708 81.801 0.890 1.00 22.48 11 LYS B N 1
ATOM 1521 C CA . LYS B 2 11 ? 37.006 82.552 1.905 1.00 23.16 11 LYS B CA 1
ATOM 1522 C C . LYS B 2 11 ? 35.547 82.712 1.586 1.00 23.07 11 LYS B C 1
ATOM 1523 O O . LYS B 2 11 ? 35.132 82.410 0.477 1.00 22.46 11 LYS B O 1
ATOM 1529 N N . CYS B 2 12 ? 34.758 83.150 2.568 1.00 22.99 12 CYS B N 1
ATOM 1530 C CA . CYS B 2 12 ? 33.358 83.407 2.274 1.00 22.27 12 CYS B CA 1
ATOM 1531 C C . CYS B 2 12 ? 33.268 84.445 1.212 1.00 20.98 12 CYS B C 1
ATOM 1532 O O . CYS B 2 12 ? 34.095 85.383 1.085 1.00 18.72 12 CYS B O 1
ATOM 1535 N N . ALA B 2 13 ? 32.147 84.310 0.541 1.00 20.54 13 ALA B N 1
ATOM 1536 C CA . ALA B 2 13 ? 31.837 85.156 -0.540 1.00 21.67 13 ALA B CA 1
ATOM 1537 C C . ALA B 2 13 ? 31.547 86.485 0.009 1.00 23.02 13 ALA B C 1
ATOM 1538 O O . ALA B 2 13 ? 31.052 86.612 1.113 1.00 24.41 13 ALA B O 1
ATOM 1540 N N . SER B 2 14 ? 31.842 87.526 -0.720 1.00 24.25 14 SER B N 1
ATOM 1541 C CA . SER B 2 14 ? 31.421 88.779 -0.129 1.00 26.09 14 SER B CA 1
ATOM 1542 C C . SER B 2 14 ? 30.071 89.284 -0.745 1.00 25.52 14 SER B C 1
ATOM 1543 O O . SER B 2 14 ? 30.064 90.129 -1.600 1.00 25.63 14 SER B O 1
ATOM 1546 N N . VAL B 2 15 ? 28.941 88.743 -0.306 1.00 26.22 15 VAL B N 1
ATOM 1547 C CA . VAL B 2 15 ? 27.590 89.031 -0.855 1.00 26.69 15 VAL B CA 1
ATOM 1548 C C . VAL B 2 15 ? 27.063 90.392 -0.451 1.00 27.37 15 VAL B C 1
ATOM 1549 O O . VAL B 2 15 ? 27.520 90.929 0.557 1.00 27.26 15 VAL B O 1
ATOM 1553 N N . ALA B 2 16 ? 26.058 90.894 -1.184 1.00 27.57 16 ALA B N 1
ATOM 1554 C CA . ALA B 2 16 ? 25.430 92.192 -0.870 1.00 29.56 16 ALA B CA 1
ATOM 1555 C C . ALA B 2 16 ? 24.336 92.082 0.171 1.00 30.60 16 ALA B C 1
ATOM 1556 O O . ALA B 2 16 ? 23.736 91.024 0.277 1.00 32.28 16 ALA B O 1
ATOM 1558 N N . ASN B 2 17 ? 24.034 93.145 0.912 1.00 30.11 17 ASN B N 1
ATOM 1559 C CA . ASN B 2 17 ? 22.977 93.059 1.908 1.00 30.76 17 ASN B CA 1
ATOM 1560 C C . ASN B 2 17 ? 21.736 93.789 1.364 1.00 32.21 17 ASN B C 1
ATOM 1561 O O . ASN B 2 17 ? 21.931 94.814 0.731 1.00 32.95 17 ASN B O 1
ATOM 1566 N N . GLN B 2 18 ? 20.496 93.311 1.602 1.00 33.26 18 GLN B N 1
ATOM 1567 C CA . GLN B 2 18 ? 19.248 93.997 1.113 1.00 36.01 18 GLN B CA 1
ATOM 1568 C C . GLN B 2 18 ? 19.258 95.441 1.471 1.00 38.49 18 GLN B C 1
ATOM 1569 O O . GLN B 2 18 ? 19.623 95.775 2.590 1.00 38.89 18 GLN B O 1
ATOM 1575 N N . ASP B 2 19 ? 18.795 96.311 0.572 1.00 41.11 19 ASP B N 1
ATOM 1576 C CA . ASP B 2 19 ? 18.890 97.731 0.879 1.00 42.53 19 ASP B CA 1
ATOM 1577 C C . ASP B 2 19 ? 18.079 98.300 2.050 1.00 41.88 19 ASP B C 1
ATOM 1578 O O . ASP B 2 19 ? 18.666 98.694 3.048 1.00 43.84 19 ASP B O 1
ATOM 1583 N N . ASN B 2 20 ? 16.785 98.402 2.080 1.00 40.57 20 ASN B N 1
ATOM 1584 C CA . ASN B 2 20 ? 16.408 98.950 3.384 1.00 39.91 20 ASN B CA 1
ATOM 1585 C C . ASN B 2 20 ? 15.682 97.907 4.137 1.00 37.66 20 ASN B C 1
ATOM 1586 O O . ASN B 2 20 ? 14.484 97.706 3.918 1.00 37.71 20 ASN B O 1
ATOM 1591 N N . PHE B 2 21 ? 16.380 97.243 5.048 1.00 34.44 21 PHE B N 1
ATOM 1592 C CA . PHE B 2 21 ? 15.749 96.072 5.635 1.00 31.92 21 PHE B CA 1
ATOM 1593 C C . PHE B 2 21 ? 14.681 96.343 6.636 1.00 31.72 21 PHE B C 1
ATOM 1594 O O . PHE B 2 21 ? 14.911 97.016 7.630 1.00 33.48 21 PHE B O 1
ATOM 1602 N N . ASP B 2 22 ? 13.498 95.797 6.404 1.00 30.73 22 ASP B N 1
ATOM 1603 C CA . ASP B 2 22 ? 12.382 96.080 7.312 1.00 30.40 22 ASP B CA 1
ATOM 1604 C C . ASP B 2 22 ? 11.988 94.900 8.162 1.00 29.36 22 ASP B C 1
ATOM 1605 O O . ASP B 2 22 ? 11.101 94.110 7.765 1.00 28.90 22 ASP B O 1
ATOM 1610 N N . LEU B 2 23 ? 12.569 94.804 9.360 1.00 27.81 23 LEU B N 1
ATOM 1611 C CA . LEU B 2 23 ? 12.259 93.603 10.102 1.00 26.58 23 LEU B CA 1
ATOM 1612 C C . LEU B 2 23 ? 10.840 93.209 10.118 1.00 26.55 23 LEU B C 1
ATOM 1613 O O . LEU B 2 23 ? 10.529 92.039 9.892 1.00 25.45 23 LEU B O 1
ATOM 1618 N N . ARG B 2 24 ? 9.998 94.209 10.343 1.00 26.72 24 ARG B N 1
ATOM 1619 C CA . ARG B 2 24 ? 8.581 94.007 10.461 1.00 26.65 24 ARG B CA 1
ATOM 1620 C C . ARG B 2 24 ? 7.907 93.419 9.262 1.00 25.52 24 ARG B C 1
ATOM 1621 O O . ARG B 2 24 ? 6.951 92.657 9.407 1.00 25.72 24 ARG B O 1
ATOM 1629 N N . ARG B 2 25 ? 8.380 93.769 8.083 1.00 23.74 25 ARG B N 1
ATOM 1630 C CA . ARG B 2 25 ? 7.811 93.170 6.920 1.00 23.73 25 ARG B CA 1
ATOM 1631 C C . ARG B 2 25 ? 8.404 91.763 6.792 1.00 23.65 25 ARG B C 1
ATOM 1632 O O . ARG B 2 25 ? 7.835 90.891 6.172 1.00 25.28 25 ARG B O 1
ATOM 1640 N N . TYR B 2 26 ? 9.556 91.500 7.370 1.00 22.17 26 TYR B N 1
ATOM 1641 C CA . TYR B 2 26 ? 10.110 90.163 7.184 1.00 20.45 26 TYR B CA 1
ATOM 1642 C C . TYR B 2 26 ? 9.486 89.107 8.038 1.00 19.58 26 TYR B C 1
ATOM 1643 O O . TYR B 2 26 ? 9.827 87.980 7.892 1.00 17.86 26 TYR B O 1
ATOM 1652 N N . ALA B 2 27 ? 8.563 89.451 8.925 1.00 20.56 27 ALA B N 1
ATOM 1653 C CA . ALA B 2 27 ? 8.015 88.456 9.866 1.00 20.95 27 ALA B CA 1
ATOM 1654 C C . ALA B 2 27 ? 7.091 87.477 9.301 1.00 21.82 27 ALA B C 1
ATOM 1655 O O . ALA B 2 27 ? 6.603 87.605 8.172 1.00 23.44 27 ALA B O 1
ATOM 1657 N N . GLY B 2 28 ? 6.798 86.475 10.080 1.00 21.09 28 GLY B N 1
ATOM 1658 C CA . GLY B 2 28 ? 5.886 85.535 9.488 1.00 23.18 28 GLY B CA 1
ATOM 1659 C C . GLY B 2 28 ? 6.389 84.121 9.299 1.00 23.22 28 GLY B C 1
ATOM 1660 O O . GLY B 2 28 ? 7.271 83.679 10.043 1.00 23.64 28 GLY B O 1
ATOM 1661 N N . ARG B 2 29 ? 5.789 83.398 8.353 1.00 22.88 29 ARG B N 1
ATOM 1662 C CA . ARG B 2 29 ? 6.183 82.015 8.107 1.00 22.32 29 ARG B CA 1
ATOM 1663 C C . ARG B 2 29 ? 6.986 82.091 6.877 1.00 21.57 29 ARG B C 1
ATOM 1664 O O . ARG B 2 29 ? 6.603 82.817 5.938 1.00 22.13 29 ARG B O 1
ATOM 1672 N N . TRP B 2 30 ? 8.078 81.344 6.887 1.00 19.52 30 TRP B N 1
ATOM 1673 C CA . TRP B 2 30 ? 8.943 81.275 5.757 1.00 19.32 30 TRP B CA 1
ATOM 1674 C C . TRP B 2 30 ? 9.246 79.829 5.673 1.00 19.62 30 TRP B C 1
ATOM 1675 O O . TRP B 2 30 ? 9.453 79.281 6.741 1.00 21.35 30 TRP B O 1
ATOM 1686 N N . TYR B 2 31 ? 9.244 79.187 4.476 1.00 19.31 31 TYR B N 1
ATOM 1687 C CA . TYR B 2 31 ? 9.622 77.746 4.353 1.00 18.94 31 TYR B CA 1
ATOM 1688 C C . TYR B 2 31 ? 10.998 77.682 3.779 1.00 20.19 31 TYR B C 1
ATOM 1689 O O . TYR B 2 31 ? 11.355 78.542 2.983 1.00 21.78 31 TYR B O 1
ATOM 1698 N N . GLN B 2 32 ? 11.809 76.721 4.193 1.00 21.08 32 GLN B N 1
ATOM 1699 C CA . GLN B 2 32 ? 13.158 76.600 3.628 1.00 21.72 32 GLN B CA 1
ATOM 1700 C C . GLN B 2 32 ? 12.967 75.695 2.381 1.00 23.12 32 GLN B C 1
ATOM 1701 O O . GLN B 2 32 ? 12.456 74.584 2.485 1.00 23.77 32 GLN B O 1
ATOM 1707 N N . THR B 2 33 ? 13.318 76.145 1.187 1.00 23.53 33 THR B N 1
ATOM 1708 C CA . THR B 2 33 ? 13.052 75.252 0.100 1.00 24.37 33 THR B CA 1
ATOM 1709 C C . THR B 2 33 ? 14.298 74.736 -0.538 1.00 26.63 33 THR B C 1
ATOM 1710 O O . THR B 2 33 ? 14.243 73.719 -1.203 1.00 27.72 33 THR B O 1
ATOM 1714 N N . HIS B 2 34 ? 15.417 75.448 -0.405 1.00 28.42 34 HIS B N 1
ATOM 1715 C CA . HIS B 2 34 ? 16.734 74.951 -0.901 1.00 28.69 34 HIS B CA 1
ATOM 1716 C C . HIS B 2 34 ? 17.773 75.403 0.092 1.00 27.94 34 HIS B C 1
ATOM 1717 O O . HIS B 2 34 ? 17.819 76.585 0.477 1.00 28.33 34 HIS B O 1
ATOM 1724 N N . ILE B 2 35 ? 18.595 74.498 0.550 1.00 26.08 35 ILE B N 1
ATOM 1725 C CA . ILE B 2 35 ? 19.555 74.960 1.517 1.00 26.16 35 ILE B CA 1
ATOM 1726 C C . ILE B 2 35 ? 20.918 74.383 1.199 1.00 27.62 35 ILE B C 1
ATOM 1727 O O . ILE B 2 35 ? 21.013 73.414 0.478 1.00 28.60 35 ILE B O 1
ATOM 1732 N N . ILE B 2 36 ? 21.987 74.985 1.687 1.00 28.80 36 ILE B N 1
ATOM 1733 C CA . ILE B 2 36 ? 23.290 74.356 1.504 1.00 30.33 36 ILE B CA 1
ATOM 1734 C C . ILE B 2 36 ? 23.340 73.447 2.743 1.00 32.44 36 ILE B C 1
ATOM 1735 O O . ILE B 2 36 ? 23.249 73.960 3.839 1.00 31.89 36 ILE B O 1
ATOM 1740 N N . GLU B 2 37 ? 23.505 72.126 2.606 1.00 35.57 37 GLU B N 1
ATOM 1741 C CA . GLU B 2 37 ? 23.388 71.297 3.815 1.00 37.90 37 GLU B CA 1
ATOM 1742 C C . GLU B 2 37 ? 24.199 71.799 4.891 1.00 36.73 37 GLU B C 1
ATOM 1743 O O . GLU B 2 37 ? 25.414 71.895 4.778 1.00 36.31 37 GLU B O 1
ATOM 1749 N N . ASN B 2 38 ? 23.483 72.047 5.970 1.00 35.79 38 ASN B N 1
ATOM 1750 C CA . ASN B 2 38 ? 24.010 72.645 7.162 1.00 35.27 38 ASN B CA 1
ATOM 1751 C C . ASN B 2 38 ? 23.906 71.753 8.415 1.00 36.01 38 ASN B C 1
ATOM 1752 O O . ASN B 2 38 ? 22.816 71.381 8.884 1.00 36.95 38 ASN B O 1
ATOM 1757 N N . ALA B 2 39 ? 25.074 71.400 8.955 1.00 35.79 39 ALA B N 1
ATOM 1758 C CA . ALA B 2 39 ? 25.171 70.510 10.103 1.00 33.89 39 ALA B CA 1
ATOM 1759 C C . ALA B 2 39 ? 24.528 70.882 11.397 1.00 32.42 39 ALA B C 1
ATOM 1760 O O . ALA B 2 39 ? 24.144 69.996 12.133 1.00 32.74 39 ALA B O 1
ATOM 1762 N N . TYR B 2 40 ? 24.429 72.164 11.696 1.00 31.04 40 TYR B N 1
ATOM 1763 C CA . TYR B 2 40 ? 23.810 72.568 12.920 1.00 30.79 40 TYR B CA 1
ATOM 1764 C C . TYR B 2 40 ? 22.310 72.496 12.870 1.00 32.26 40 TYR B C 1
ATOM 1765 O O . TYR B 2 40 ? 21.649 72.807 13.882 1.00 32.35 40 TYR B O 1
ATOM 1774 N N . GLN B 2 41 ? 21.752 72.096 11.712 1.00 34.42 41 GLN B N 1
ATOM 1775 C CA . GLN B 2 41 ? 20.259 71.970 11.526 1.00 35.79 41 GLN B CA 1
ATOM 1776 C C . GLN B 2 41 ? 19.804 70.521 11.454 1.00 36.70 41 GLN B C 1
ATOM 1777 O O . GLN B 2 41 ? 19.978 69.870 10.411 1.00 37.93 41 GLN B O 1
ATOM 1783 N N . PRO B 2 42 ? 19.230 69.997 12.560 1.00 36.85 42 PRO B N 1
ATOM 1784 C CA . PRO B 2 42 ? 18.757 68.620 12.642 1.00 36.86 42 PRO B CA 1
ATOM 1785 C C . PRO B 2 42 ? 17.665 68.302 11.693 1.00 37.57 42 PRO B C 1
ATOM 1786 O O . PRO B 2 42 ? 17.743 67.266 11.097 1.00 39.20 42 PRO B O 1
ATOM 1790 N N . VAL B 2 43 ? 16.661 69.167 11.535 1.00 37.65 43 VAL B N 1
ATOM 1791 C CA . VAL B 2 43 ? 15.543 68.888 10.635 1.00 37.55 43 VAL B CA 1
ATOM 1792 C C . VAL B 2 43 ? 16.033 68.969 9.198 1.00 39.54 43 VAL B C 1
ATOM 1793 O O . VAL B 2 43 ? 16.869 69.823 8.905 1.00 39.76 43 VAL B O 1
ATOM 1797 N N . THR B 2 44 ? 15.520 68.106 8.302 1.00 41.35 44 THR B N 1
ATOM 1798 C CA . THR B 2 44 ? 15.965 68.118 6.903 1.00 42.66 44 THR B CA 1
ATOM 1799 C C . THR B 2 44 ? 14.893 68.099 5.878 1.00 43.25 44 THR B C 1
ATOM 1800 O O . THR B 2 44 ? 15.196 68.172 4.684 1.00 42.84 44 THR B O 1
ATOM 1804 N N . ARG B 2 45 ? 13.654 67.921 6.322 1.00 44.35 45 ARG B N 1
ATOM 1805 C CA . ARG B 2 45 ? 12.541 68.008 5.383 1.00 46.28 45 ARG B CA 1
ATOM 1806 C C . ARG B 2 45 ? 11.280 68.645 6.046 1.00 45.18 45 ARG B C 1
ATOM 1807 O O . ARG B 2 45 ? 11.103 68.565 7.259 1.00 45.69 45 ARG B O 1
ATOM 1815 N N . CYS B 2 46 ? 10.455 69.330 5.265 1.00 43.66 46 CYS B N 1
ATOM 1816 C CA . CYS B 2 46 ? 9.290 70.052 5.793 1.00 43.60 46 CYS B CA 1
ATOM 1817 C C . CYS B 2 46 ? 9.717 71.210 6.632 1.00 40.55 46 CYS B C 1
ATOM 1818 O O . CYS B 2 46 ? 8.947 71.777 7.397 1.00 40.59 46 CYS B O 1
ATOM 1821 N N . ILE B 2 47 ? 10.970 71.565 6.473 1.00 37.39 47 ILE B N 1
ATOM 1822 C CA . ILE B 2 47 ? 11.562 72.642 7.236 1.00 33.93 47 ILE B CA 1
ATOM 1823 C C . ILE B 2 47 ? 10.713 73.877 7.076 1.00 32.10 47 ILE B C 1
ATOM 1824 O O . ILE B 2 47 ? 10.555 74.369 5.998 1.00 33.16 47 ILE B O 1
ATOM 1829 N N . HIS B 2 48 ? 10.116 74.362 8.136 1.00 29.85 48 HIS B N 1
ATOM 1830 C CA . HIS B 2 48 ? 9.349 75.590 8.027 1.00 28.36 48 HIS B CA 1
ATOM 1831 C C . HIS B 2 48 ? 9.550 76.418 9.327 1.00 28.83 48 HIS B C 1
ATOM 1832 O O . HIS B 2 48 ? 9.997 75.903 10.385 1.00 28.94 48 HIS B O 1
ATOM 1839 N N . SER B 2 49 ? 9.251 77.705 9.291 1.00 27.96 49 SER B N 1
ATOM 1840 C CA . S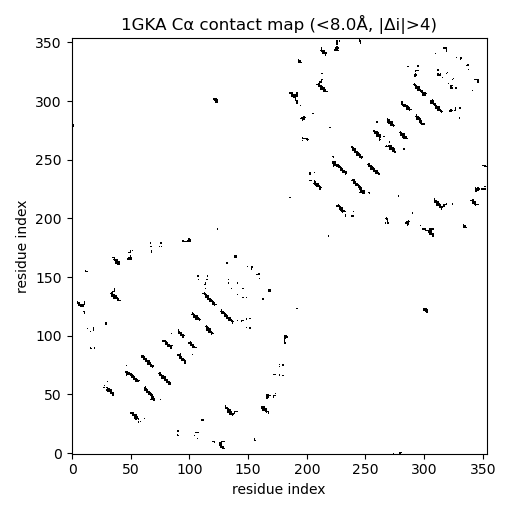ER B 2 49 ? 9.435 78.443 10.524 1.00 26.93 49 SER B CA 1
ATOM 1841 C C . SER B 2 49 ? 8.638 79.701 10.644 1.00 26.71 49 SER B C 1
ATOM 1842 O O . SER B 2 49 ? 7.925 80.109 9.728 1.00 26.52 49 SER B O 1
ATOM 1845 N N . ASN B 2 50 ? 8.723 80.290 11.818 1.00 26.67 50 ASN B N 1
ATOM 1846 C CA . ASN B 2 50 ? 7.993 81.501 12.057 1.00 27.43 50 ASN B CA 1
ATOM 1847 C C . ASN B 2 50 ? 8.903 82.512 12.704 1.00 26.90 50 ASN B C 1
ATOM 1848 O O . ASN B 2 50 ? 9.538 82.235 13.724 1.00 27.23 50 ASN B O 1
ATOM 1853 N N . TYR B 2 51 ? 8.989 83.668 12.076 1.00 26.02 51 TYR B N 1
ATOM 1854 C CA . TYR B 2 51 ? 9.827 84.700 12.574 1.00 27.43 51 TYR B CA 1
ATOM 1855 C C . TYR B 2 51 ? 8.892 85.705 13.221 1.00 30.62 51 TYR B C 1
ATOM 1856 O O . TYR B 2 51 ? 8.230 86.471 12.502 1.00 32.11 51 TYR B O 1
ATOM 1865 N N . GLU B 2 52 ? 8.852 85.707 14.556 1.00 33.14 52 GLU B N 1
ATOM 1866 C CA . GLU B 2 52 ? 8.030 86.616 15.339 1.00 36.85 52 GLU B CA 1
ATOM 1867 C C . GLU B 2 52 ? 8.738 87.925 15.604 1.00 37.20 52 GLU B C 1
ATOM 1868 O O . GLU B 2 52 ? 9.752 87.938 16.270 1.00 37.98 52 GLU B O 1
ATOM 1874 N N . TYR B 2 53 ? 8.196 89.043 15.155 1.00 37.58 53 TYR B N 1
ATOM 1875 C CA . TYR B 2 53 ? 8.909 90.268 15.388 1.00 38.86 53 TYR B CA 1
ATOM 1876 C C . TYR B 2 53 ? 8.630 90.967 16.661 1.00 42.85 53 TYR B C 1
ATOM 1877 O O . TYR B 2 53 ? 7.497 91.329 16.921 1.00 44.70 53 TYR B O 1
ATOM 1886 N N . SER B 2 54 ? 9.667 91.186 17.459 1.00 47.10 54 SER B N 1
ATOM 1887 C CA . SER B 2 54 ? 9.540 91.948 18.701 1.00 50.78 54 SER B CA 1
ATOM 1888 C C . SER B 2 54 ? 9.968 93.377 18.371 1.00 52.32 54 SER B C 1
ATOM 1889 O O . SER B 2 54 ? 10.664 93.595 17.380 1.00 53.13 54 SER B O 1
ATOM 1892 N N . THR B 2 55 ? 9.573 94.380 19.136 1.00 54.29 55 THR B N 1
ATOM 1893 C CA . THR B 2 55 ? 10.077 95.661 18.686 1.00 56.85 55 THR B CA 1
ATOM 1894 C C . THR B 2 55 ? 10.802 96.479 19.745 1.00 58.60 55 THR B C 1
ATOM 1895 O O . THR B 2 55 ? 11.305 97.556 19.474 1.00 59.50 55 THR B O 1
ATOM 1899 N N . ASN B 2 56 ? 10.915 95.931 20.941 1.00 60.31 56 ASN B N 1
ATOM 1900 C CA . ASN B 2 56 ? 11.608 96.608 22.030 1.00 61.44 56 ASN B CA 1
ATOM 1901 C C . ASN B 2 56 ? 12.951 95.952 22.023 1.00 60.02 56 ASN B C 1
ATOM 1902 O O . ASN B 2 56 ? 13.923 96.417 22.649 1.00 60.89 56 ASN B O 1
ATOM 1907 N N . ASP B 2 57 ? 12.965 94.843 21.295 1.00 57.71 57 ASP B N 1
ATOM 1908 C CA . ASP B 2 57 ? 14.156 94.047 21.090 1.00 55.56 57 ASP B CA 1
ATOM 1909 C C . ASP B 2 57 ? 14.695 94.362 19.688 1.00 52.35 57 ASP B C 1
ATOM 1910 O O . ASP B 2 57 ? 15.914 94.390 19.490 1.00 52.22 57 ASP B O 1
ATOM 1915 N N . TYR B 2 58 ? 13.780 94.623 18.745 1.00 48.31 58 TYR B N 1
ATOM 1916 C CA . TYR B 2 58 ? 14.120 94.962 17.371 1.00 43.92 58 TYR B CA 1
ATOM 1917 C C . TYR B 2 58 ? 14.896 93.771 16.901 1.00 42.57 58 TYR B C 1
ATOM 1918 O O . TYR B 2 58 ? 16.086 93.854 16.588 1.00 42.64 58 TYR B O 1
ATOM 1927 N N . GLY B 2 59 ? 14.218 92.636 16.892 1.00 40.28 59 GLY B N 1
ATOM 1928 C CA . GLY B 2 59 ? 14.855 91.411 16.471 1.00 38.33 59 GLY B CA 1
ATOM 1929 C C . GLY B 2 59 ? 13.726 90.421 16.303 1.00 37.13 59 GLY B C 1
ATOM 1930 O O . GLY B 2 59 ? 12.594 90.791 16.475 1.00 37.35 59 GLY B O 1
ATOM 1931 N N . PHE B 2 60 ? 14.016 89.173 15.970 1.00 35.23 60 PHE B N 1
ATOM 1932 C CA . PHE B 2 60 ? 12.990 88.194 15.782 1.00 33.04 60 PHE B CA 1
ATOM 1933 C C . PHE B 2 60 ? 13.212 87.128 16.831 1.00 34.27 60 PHE B C 1
ATOM 1934 O O . PHE B 2 60 ? 14.327 86.976 17.286 1.00 35.21 60 PHE B O 1
ATOM 1942 N N . LYS B 2 61 ? 12.144 86.414 17.207 1.00 35.21 61 LYS B N 1
ATOM 1943 C CA . LYS B 2 61 ? 12.140 85.283 18.142 1.00 35.68 61 LYS B CA 1
ATOM 1944 C C . LYS B 2 61 ? 11.680 84.208 17.123 1.00 34.23 61 LYS B C 1
ATOM 1945 O O . LYS B 2 61 ? 10.495 84.011 16.851 1.00 34.64 61 LYS B O 1
ATOM 1951 N N . VAL B 2 62 ? 12.641 83.546 16.511 1.00 31.72 62 VAL B N 1
ATOM 1952 C CA . VAL B 2 62 ? 12.354 82.585 15.462 1.00 29.54 62 VAL B CA 1
ATOM 1953 C C . VAL B 2 62 ? 12.133 81.217 15.977 1.00 28.32 62 VAL B C 1
ATOM 1954 O O . VAL B 2 62 ? 12.880 80.816 16.828 1.00 28.61 62 VAL B O 1
ATOM 1958 N N . THR B 2 63 ? 11.149 80.485 15.454 1.00 27.36 63 THR B N 1
ATOM 1959 C CA . THR B 2 63 ? 10.958 79.066 15.837 1.00 27.04 63 THR B CA 1
ATOM 1960 C C . THR B 2 63 ? 11.016 78.242 14.571 1.00 25.99 63 THR B C 1
ATOM 1961 O O . THR B 2 63 ? 10.334 78.588 13.627 1.00 25.86 63 THR B O 1
ATOM 1965 N N . THR B 2 64 ? 11.784 77.168 14.511 1.00 25.22 64 THR B N 1
ATOM 1966 C CA . THR B 2 64 ? 11.806 76.398 13.253 1.00 26.33 64 THR B CA 1
ATOM 1967 C C . THR B 2 64 ? 11.438 74.954 13.560 1.00 28.31 64 THR B C 1
ATOM 1968 O O . THR B 2 64 ? 11.717 74.471 14.643 1.00 28.45 64 THR B O 1
ATOM 1972 N N . ALA B 2 65 ? 10.853 74.253 12.594 1.00 29.62 65 ALA B N 1
ATOM 1973 C CA . ALA B 2 65 ? 10.398 72.907 12.851 1.00 30.68 65 ALA B CA 1
ATOM 1974 C C . ALA B 2 65 ? 10.278 72.126 11.617 1.00 31.96 65 ALA B C 1
ATOM 1975 O O . ALA B 2 65 ? 10.112 72.686 10.564 1.00 33.00 65 ALA B O 1
ATOM 1977 N N . GLY B 2 66 ? 10.301 70.815 11.760 1.00 33.61 66 GLY B N 1
ATOM 1978 C CA . GLY B 2 66 ? 10.203 69.940 10.607 1.00 36.23 66 GLY B CA 1
ATOM 1979 C C . GLY B 2 66 ? 10.615 68.545 11.015 1.00 38.52 66 GLY B C 1
ATOM 1980 O O . GLY B 2 66 ? 10.619 68.197 12.196 1.00 38.55 66 GLY B O 1
ATOM 1981 N N . PHE B 2 67 ? 11.002 67.746 10.048 1.00 40.74 67 PHE B N 1
ATOM 1982 C CA . PHE B 2 67 ? 11.388 66.408 10.363 1.00 44.08 67 PHE B CA 1
ATOM 1983 C C . PHE B 2 67 ? 12.871 66.117 10.223 1.00 47.08 67 PHE B C 1
ATOM 1984 O O . PHE B 2 67 ? 13.607 66.727 9.428 1.00 46.34 67 PHE B O 1
ATOM 1992 N N . ASN B 2 68 ? 13.237 65.089 10.978 1.00 51.13 68 ASN B N 1
ATOM 1993 C CA . ASN B 2 68 ? 14.544 64.487 11.062 1.00 55.56 68 ASN B CA 1
ATOM 1994 C C . ASN B 2 68 ? 14.822 63.788 9.756 1.00 58.81 68 ASN B C 1
ATOM 1995 O O . ASN B 2 68 ? 13.945 63.679 8.920 1.00 59.48 68 ASN B O 1
ATOM 2000 N N . PRO B 2 69 ? 16.040 63.274 9.555 1.00 61.86 69 PRO B N 1
ATOM 2001 C CA . PRO B 2 69 ? 16.333 62.565 8.291 1.00 64.47 69 PRO B CA 1
ATOM 2002 C C . PRO B 2 69 ? 15.844 61.122 8.539 1.00 66.44 69 PRO B C 1
ATOM 2003 O O . PRO B 2 69 ? 15.627 60.323 7.626 1.00 66.51 69 PRO B O 1
ATOM 2007 N N . ASN B 2 70 ? 15.687 60.851 9.837 1.00 69.27 70 ASN B N 1
ATOM 2008 C CA . ASN B 2 70 ? 15.106 59.630 10.420 1.00 71.65 70 ASN B CA 1
ATOM 2009 C C . ASN B 2 70 ? 13.693 60.273 10.577 1.00 71.59 70 ASN B C 1
ATOM 2010 O O . ASN B 2 70 ? 13.492 61.346 9.999 1.00 72.67 70 ASN B O 1
ATOM 2015 N N . ASP B 2 71 ? 12.722 59.771 11.338 1.00 70.19 71 ASP B N 1
ATOM 2016 C CA . ASP B 2 71 ? 11.494 60.543 11.212 1.00 68.87 71 ASP B CA 1
ATOM 2017 C C . ASP B 2 71 ? 10.841 61.318 12.333 1.00 67.62 71 ASP B C 1
ATOM 2018 O O . ASP B 2 71 ? 9.639 61.601 12.275 1.00 67.14 71 ASP B O 1
ATOM 2023 N N . GLU B 2 72 ? 11.628 61.741 13.315 1.00 66.21 72 GLU B N 1
ATOM 2024 C CA . GLU B 2 72 ? 11.055 62.510 14.431 1.00 64.72 72 GLU B CA 1
ATOM 2025 C C . GLU B 2 72 ? 10.792 63.936 13.990 1.00 60.95 72 GLU B C 1
ATOM 2026 O O . GLU B 2 72 ? 11.425 64.404 13.049 1.00 60.43 72 GLU B O 1
ATOM 2032 N N . TYR B 2 73 ? 9.884 64.619 14.681 1.00 56.73 73 TYR B N 1
ATOM 2033 C CA . TYR B 2 73 ? 9.552 66.011 14.385 1.00 53.48 73 TYR B CA 1
ATOM 2034 C C . TYR B 2 73 ? 10.208 66.909 15.387 1.00 52.64 73 TYR B C 1
ATOM 2035 O O . TYR B 2 73 ? 9.762 66.947 16.527 1.00 52.81 73 TYR B O 1
ATOM 2044 N N . LEU B 2 74 ? 11.237 67.654 14.989 1.00 51.46 74 LEU B N 1
ATOM 2045 C CA . LEU B 2 74 ? 11.939 68.504 15.939 1.00 49.90 74 LEU B CA 1
ATOM 2046 C C . LEU B 2 74 ? 11.524 69.927 15.852 1.00 48.95 74 LEU B C 1
ATOM 2047 O O . LEU B 2 74 ? 11.038 70.349 14.838 1.00 48.85 74 LEU B O 1
ATOM 2052 N N . LYS B 2 75 ? 11.734 70.658 16.928 1.00 48.45 75 LYS B N 1
ATOM 2053 C CA . LYS B 2 75 ? 11.358 72.049 17.016 1.00 49.13 75 LYS B CA 1
ATOM 2054 C C . LYS B 2 75 ? 12.538 72.834 17.634 1.00 48.55 75 LYS B C 1
ATOM 2055 O O . LYS B 2 75 ? 12.925 72.571 18.756 1.00 49.97 75 LYS B O 1
ATOM 2061 N N . ILE B 2 76 ? 13.134 73.776 16.903 1.00 46.91 76 ILE B N 1
ATOM 2062 C CA . ILE B 2 76 ? 14.274 74.527 17.405 1.00 44.35 76 ILE B CA 1
ATOM 2063 C C . ILE B 2 76 ? 13.774 75.843 17.790 1.00 43.11 76 ILE B C 1
ATOM 2064 O O . ILE B 2 76 ? 12.881 76.338 17.170 1.00 43.25 76 ILE B O 1
ATOM 2069 N N . ASP B 2 77 ? 14.409 76.474 18.742 1.00 42.50 77 ASP B N 1
ATOM 2070 C CA . ASP B 2 77 ? 13.894 77.737 19.191 1.00 42.86 77 ASP B CA 1
ATOM 2071 C C . ASP B 2 77 ? 14.910 78.872 19.316 1.00 40.85 77 ASP B C 1
ATOM 2072 O O . ASP B 2 77 ? 15.230 79.253 20.411 1.00 42.58 77 ASP B O 1
ATOM 2077 N N . PHE B 2 78 ? 15.389 79.489 18.252 1.00 37.08 78 PHE B N 1
ATOM 2078 C CA . PHE B 2 78 ? 16.383 80.531 18.470 1.00 33.66 78 PHE B CA 1
ATOM 2079 C C . PHE B 2 78 ? 15.931 81.972 18.388 1.00 32.18 78 PHE B C 1
ATOM 2080 O O . PHE B 2 78 ? 14.750 82.221 18.215 1.00 32.58 78 PHE B O 1
ATOM 2088 N N . LYS B 2 79 ? 16.886 82.907 18.499 1.00 30.15 79 LYS B N 1
ATOM 2089 C CA . LYS B 2 79 ? 16.663 84.363 18.414 1.00 29.55 79 LYS B CA 1
ATOM 2090 C C . LYS B 2 79 ? 17.500 84.836 17.228 1.00 28.10 79 LYS B C 1
ATOM 2091 O O . LYS B 2 79 ? 18.528 84.262 17.002 1.00 28.40 79 LYS B O 1
ATOM 2097 N N . VAL B 2 80 ? 17.096 85.841 16.465 1.00 26.83 80 VAL B N 1
ATOM 2098 C CA . VAL B 2 80 ? 17.906 86.325 15.330 1.00 27.16 80 VAL B CA 1
ATOM 2099 C C . VAL B 2 80 ? 17.740 87.815 15.339 1.00 28.45 80 VAL B C 1
ATOM 2100 O O . VAL B 2 80 ? 16.614 88.252 15.332 1.00 29.47 80 VAL B O 1
ATOM 2104 N N . TYR B 2 81 ? 18.802 88.614 15.276 1.00 29.21 81 TYR B N 1
ATOM 2105 C CA . TYR B 2 81 ? 18.605 90.056 15.384 1.00 30.41 81 TYR B CA 1
ATOM 2106 C C . TYR B 2 81 ? 19.613 90.943 14.732 1.00 32.57 81 TYR B C 1
ATOM 2107 O O . TYR B 2 81 ? 20.718 90.550 14.574 1.00 33.59 81 TYR B O 1
ATOM 2116 N N . PRO B 2 82 ? 19.249 92.167 14.358 1.00 34.30 82 PRO B N 1
ATOM 2117 C CA . PRO B 2 82 ? 20.233 93.030 13.737 1.00 36.39 82 PRO B CA 1
ATOM 2118 C C . PRO B 2 82 ? 21.120 93.439 14.838 1.00 39.15 82 PRO B C 1
ATOM 2119 O O . PRO B 2 82 ? 20.813 93.173 15.994 1.00 38.92 82 PRO B O 1
ATOM 2123 N N . THR B 2 83 ? 22.226 94.093 14.491 1.00 43.64 83 THR B N 1
ATOM 2124 C CA . THR B 2 83 ? 23.222 94.493 15.494 1.00 47.13 83 THR B CA 1
ATOM 2125 C C . THR B 2 83 ? 23.771 95.818 15.191 1.00 49.24 83 THR B C 1
ATOM 2126 O O . THR B 2 83 ? 23.715 96.265 14.054 1.00 51.06 83 THR B O 1
ATOM 2130 N N . LYS B 2 84 ? 24.319 96.428 16.222 1.00 52.05 84 LYS B N 1
ATOM 2131 C CA . LYS B 2 84 ? 24.901 97.775 16.176 1.00 55.08 84 LYS B CA 1
ATOM 2132 C C . LYS B 2 84 ? 25.940 98.049 15.063 1.00 55.05 84 LYS B C 1
ATOM 2133 O O . LYS B 2 84 ? 25.908 99.088 14.429 1.00 55.27 84 LYS B O 1
ATOM 2139 N N . GLU B 2 85 ? 26.824 97.089 14.824 1.00 56.00 85 GLU B N 1
ATOM 2140 C CA . GLU B 2 85 ? 27.934 97.179 13.862 1.00 57.59 85 GLU B CA 1
ATOM 2141 C C . GLU B 2 85 ? 27.651 97.247 12.378 1.00 55.69 85 GLU B C 1
ATOM 2142 O O . GLU B 2 85 ? 28.478 97.789 11.633 1.00 56.18 85 GLU B O 1
ATOM 2148 N N . PHE B 2 86 ? 26.545 96.640 11.936 1.00 53.59 86 PHE B N 1
ATOM 2149 C CA . PHE B 2 86 ? 26.170 96.629 10.507 1.00 50.67 86 PHE B CA 1
ATOM 2150 C C . PHE B 2 86 ? 24.689 96.860 10.239 1.00 48.80 86 PHE B C 1
ATOM 2151 O O . PHE B 2 86 ? 23.811 96.696 11.126 1.00 48.93 86 PHE B O 1
ATOM 2159 N N . PRO B 2 87 ? 24.391 97.212 8.981 1.00 46.58 87 PRO B N 1
ATOM 2160 C CA . PRO B 2 87 ? 23.061 97.474 8.429 1.00 45.39 87 PRO B CA 1
ATOM 2161 C C . PRO B 2 87 ? 22.101 96.337 8.807 1.00 43.62 87 PRO B C 1
ATOM 2162 O O . PRO B 2 87 ? 22.479 95.160 8.919 1.00 44.03 87 PRO B O 1
ATOM 2166 N N . ALA B 2 88 ? 20.843 96.660 8.999 1.00 40.60 88 ALA B N 1
ATOM 2167 C CA . ALA B 2 88 ? 20.014 95.587 9.442 1.00 37.44 88 ALA B CA 1
ATOM 2168 C C . ALA B 2 88 ? 19.968 94.324 8.592 1.00 35.37 88 ALA B C 1
ATOM 2169 O O . ALA B 2 88 ? 19.652 93.258 9.086 1.00 34.43 88 ALA B O 1
ATOM 2171 N N . ALA B 2 89 ? 20.307 94.371 7.327 1.00 33.52 89 ALA B N 1
ATOM 2172 C CA . ALA B 2 89 ? 20.147 93.105 6.672 1.00 32.51 89 ALA B CA 1
ATOM 2173 C C . ALA B 2 89 ? 21.201 92.114 7.038 1.00 32.08 89 ALA B C 1
ATOM 2174 O O . ALA B 2 89 ? 21.161 90.979 6.561 1.00 32.59 89 ALA B O 1
ATOM 2176 N N . HIS B 2 90 ? 22.149 92.516 7.877 1.00 30.60 90 HIS B N 1
ATOM 2177 C CA . HIS B 2 90 ? 23.205 91.602 8.290 1.00 29.01 90 HIS B CA 1
ATOM 2178 C C . HIS B 2 90 ? 22.913 91.355 9.724 1.00 28.57 90 HIS B C 1
ATOM 2179 O O . HIS B 2 90 ? 23.360 92.114 10.578 1.00 29.50 90 HIS B O 1
ATOM 2186 N N . MET B 2 91 ? 22.121 90.327 9.994 1.00 27.85 91 MET B N 1
ATOM 2187 C CA . MET B 2 91 ? 21.761 90.025 11.363 1.00 27.50 91 MET B CA 1
ATOM 2188 C C . MET B 2 91 ? 22.651 88.942 11.961 1.00 27.65 91 MET B C 1
ATOM 2189 O O . MET B 2 91 ? 23.529 88.445 11.295 1.00 28.79 91 MET B O 1
ATOM 2194 N N . LEU B 2 92 ? 22.419 88.570 13.210 1.00 26.78 92 LEU B N 1
ATOM 2195 C CA . LEU B 2 92 ? 23.220 87.575 13.886 1.00 25.56 92 LEU B CA 1
ATOM 2196 C C . LEU B 2 92 ? 22.286 86.457 14.409 1.00 25.50 92 LEU B C 1
ATOM 2197 O O . LEU B 2 92 ? 21.190 86.741 14.776 1.00 25.72 92 LEU B O 1
ATOM 2202 N N . ILE B 2 93 ? 22.685 85.195 14.404 1.00 25.78 93 ILE B N 1
ATOM 2203 C CA . ILE B 2 93 ? 21.840 84.124 14.847 1.00 27.41 93 ILE B CA 1
ATOM 2204 C C . ILE B 2 93 ? 22.241 83.655 16.242 1.00 31.58 93 ILE B C 1
ATOM 2205 O O . ILE B 2 93 ? 23.314 83.115 16.438 1.00 32.20 93 ILE B O 1
ATOM 2210 N N . ASP B 2 94 ? 21.359 83.796 17.219 1.00 35.57 94 ASP B N 1
ATOM 2211 C CA . ASP B 2 94 ? 21.682 83.397 18.565 1.00 39.92 94 ASP B CA 1
ATOM 2212 C C . ASP B 2 94 ? 20.939 82.137 18.989 1.00 42.94 94 ASP B C 1
ATOM 2213 O O . ASP B 2 94 ? 20.069 82.222 19.836 1.00 43.21 94 ASP B O 1
ATOM 2218 N N . ALA B 2 95 ? 21.267 80.966 18.431 1.00 46.74 95 ALA B N 1
ATOM 2219 C CA . ALA B 2 95 ? 20.563 79.710 18.809 1.00 50.33 95 ALA B CA 1
ATOM 2220 C C . ALA B 2 95 ? 21.369 79.014 19.844 1.00 53.95 95 ALA B C 1
ATOM 2221 O O . ALA B 2 95 ? 22.571 79.001 19.711 1.00 55.01 95 ALA B O 1
ATOM 2223 N N . PRO B 2 96 ? 20.729 78.321 20.814 1.00 57.40 96 PRO B N 1
ATOM 2224 C CA . PRO B 2 96 ? 21.299 77.579 21.950 1.00 60.06 96 PRO B CA 1
ATOM 2225 C C . PRO B 2 96 ? 22.678 76.827 21.776 1.00 62.76 96 PRO B C 1
ATOM 2226 O O . PRO B 2 96 ? 23.758 77.272 22.333 1.00 64.39 96 PRO B O 1
ATOM 2230 N N . SER B 2 97 ? 22.671 75.711 21.040 1.00 63.35 97 SER B N 1
ATOM 2231 C CA . SER B 2 97 ? 23.925 74.980 20.858 1.00 64.18 97 SER B CA 1
ATOM 2232 C C . SER B 2 97 ? 24.911 75.704 19.864 1.00 62.69 97 SER B C 1
ATOM 2233 O O . SER B 2 97 ? 26.059 76.018 20.224 1.00 63.80 97 SER B O 1
ATOM 2236 N N . VAL B 2 98 ? 24.439 75.948 18.641 1.00 60.08 98 VAL B N 1
ATOM 2237 C CA . VAL B 2 98 ? 25.113 76.649 17.520 1.00 57.60 98 VAL B CA 1
ATOM 2238 C C . VAL B 2 98 ? 25.991 77.942 17.707 1.00 56.90 98 VAL B C 1
ATOM 2239 O O . VAL B 2 98 ? 25.622 78.849 18.465 1.00 58.51 98 VAL B O 1
ATOM 2243 N N . PHE B 2 99 ? 27.118 78.068 17.005 1.00 54.15 99 PHE B N 1
ATOM 2244 C CA . PHE B 2 99 ? 27.954 79.315 17.062 1.00 52.32 99 PHE B CA 1
ATOM 2245 C C . PHE B 2 99 ? 27.254 80.648 16.782 1.00 49.24 99 PHE B C 1
ATOM 2246 O O . PHE B 2 99 ? 26.410 80.695 15.886 1.00 49.96 99 PHE B O 1
ATOM 2254 N N . ALA B 2 100 ? 27.573 81.752 17.453 1.00 44.81 100 ALA B N 1
ATOM 2255 C CA . ALA B 2 100 ? 26.865 82.934 16.955 1.00 40.58 100 ALA B CA 1
ATOM 2256 C C . ALA B 2 100 ? 27.278 82.931 15.481 1.00 37.09 100 ALA B C 1
ATOM 2257 O O . ALA B 2 100 ? 28.429 82.738 15.176 1.00 37.34 100 ALA B O 1
ATOM 2259 N N . ALA B 2 101 ? 26.339 83.103 14.571 1.00 33.03 101 ALA B N 1
ATOM 2260 C CA . ALA B 2 101 ? 26.664 83.080 13.164 1.00 29.90 101 ALA B CA 1
ATOM 2261 C C . ALA B 2 101 ? 25.969 84.203 12.454 1.00 27.38 101 ALA B C 1
ATOM 2262 O O . ALA B 2 101 ? 24.972 84.687 12.910 1.00 28.24 101 ALA B O 1
ATOM 2264 N N . PRO B 2 102 ? 26.461 84.608 11.293 1.00 24.54 102 PRO B N 1
ATOM 2265 C CA . PRO B 2 102 ? 25.708 85.693 10.722 1.00 22.75 102 PRO B CA 1
ATOM 2266 C C . PRO B 2 102 ? 24.557 85.201 9.843 1.00 21.50 102 PRO B C 1
ATOM 2267 O O . PRO B 2 102 ? 24.573 84.076 9.413 1.00 21.95 102 PRO B O 1
ATOM 2271 N N . TYR B 2 103 ? 23.557 86.063 9.644 1.00 19.71 103 TYR B N 1
ATOM 2272 C CA . TYR B 2 103 ? 22.367 85.859 8.832 1.00 17.24 103 TYR B CA 1
ATOM 2273 C C . TYR B 2 103 ? 22.340 87.111 7.915 1.00 17.94 103 TYR B C 1
ATOM 2274 O O . TYR B 2 103 ? 21.805 88.167 8.265 1.00 17.44 103 TYR B O 1
ATOM 2283 N N . GLU B 2 104 ? 22.968 87.011 6.752 1.00 18.75 104 GLU B N 1
ATOM 2284 C CA . GLU B 2 104 ? 23.006 88.113 5.799 1.00 19.08 104 GLU B CA 1
ATOM 2285 C C . GLU B 2 104 ? 21.812 88.020 4.831 1.00 18.81 104 GLU B C 1
ATOM 2286 O O . GLU B 2 104 ? 21.704 87.016 4.151 1.00 20.95 104 GLU B O 1
ATOM 2292 N N . VAL B 2 105 ? 20.899 89.000 4.770 1.00 17.19 105 VAL B N 1
ATOM 2293 C CA . VAL B 2 105 ? 19.781 88.904 3.825 1.00 15.33 105 VAL B CA 1
ATOM 2294 C C . VAL B 2 105 ? 20.262 89.584 2.607 1.00 15.19 105 VAL B C 1
ATOM 2295 O O . VAL B 2 105 ? 20.291 90.809 2.568 1.00 14.10 105 VAL B O 1
ATOM 2299 N N . ILE B 2 106 ? 20.665 88.770 1.629 1.00 15.44 106 ILE B N 1
ATOM 2300 C CA . ILE B 2 106 ? 21.190 89.257 0.365 1.00 16.70 106 ILE B CA 1
ATOM 2301 C C . ILE B 2 106 ? 20.112 90.023 -0.311 1.00 18.52 106 ILE B C 1
ATOM 2302 O O . ILE B 2 106 ? 20.293 91.159 -0.570 1.00 19.97 106 ILE B O 1
ATOM 2307 N N . GLU B 2 107 ? 18.977 89.430 -0.608 1.00 20.44 107 GLU B N 1
ATOM 2308 C CA . GLU B 2 107 ? 17.946 90.201 -1.249 1.00 22.35 107 GLU B CA 1
ATOM 2309 C C . GLU B 2 107 ? 16.575 89.659 -0.832 1.00 23.91 107 GLU B C 1
ATOM 2310 O O . GLU B 2 107 ? 16.436 88.430 -0.604 1.00 25.14 107 GLU B O 1
ATOM 2316 N N . THR B 2 108 ? 15.573 90.527 -0.636 1.00 22.92 108 THR B N 1
ATOM 2317 C CA . THR B 2 108 ? 14.236 89.974 -0.368 1.00 22.66 108 THR B CA 1
ATOM 2318 C C . THR B 2 108 ? 13.100 90.837 -0.873 1.00 22.48 108 THR B C 1
ATOM 2319 O O . THR B 2 108 ? 13.241 92.074 -0.998 1.00 23.29 108 THR B O 1
ATOM 2323 N N . ASP B 2 109 ? 11.974 90.198 -1.179 1.00 20.99 109 ASP B N 1
ATOM 2324 C CA . ASP B 2 109 ? 10.846 90.956 -1.654 1.00 20.11 109 ASP B CA 1
ATOM 2325 C C . ASP B 2 109 ? 9.820 90.957 -0.564 1.00 20.10 109 ASP B C 1
ATOM 2326 O O . ASP B 2 109 ? 8.799 91.628 -0.657 1.00 20.96 109 ASP B O 1
ATOM 2331 N N . TYR B 2 110 ? 10.169 90.277 0.513 1.00 19.46 110 TYR B N 1
ATOM 2332 C CA . TYR B 2 110 ? 9.327 90.140 1.674 1.00 20.64 110 TYR B CA 1
ATOM 2333 C C . TYR B 2 110 ? 8.070 89.378 1.449 1.00 22.15 110 TYR B C 1
ATOM 2334 O O . TYR B 2 110 ? 7.691 88.600 2.312 1.00 23.24 110 TYR B O 1
ATOM 2343 N N . GLU B 2 111 ? 7.401 89.610 0.329 1.00 23.14 111 GLU B N 1
ATOM 2344 C CA . GLU B 2 111 ? 6.152 88.924 0.030 1.00 26.13 111 GLU B CA 1
ATOM 2345 C C . GLU B 2 111 ? 6.354 87.530 -0.617 1.00 24.37 111 GLU B C 1
ATOM 2346 O O . GLU B 2 111 ? 5.516 86.657 -0.578 1.00 22.89 111 GLU B O 1
ATOM 2352 N N . THR B 2 112 ? 7.484 87.343 -1.238 1.00 23.76 112 THR B N 1
ATOM 2353 C CA . THR B 2 112 ? 7.728 86.107 -1.920 1.00 24.61 112 THR B CA 1
ATOM 2354 C C . THR B 2 112 ? 8.962 85.194 -1.644 1.00 24.53 112 THR B C 1
ATOM 2355 O O . THR B 2 112 ? 8.772 83.982 -1.326 1.00 24.97 112 THR B O 1
ATOM 2359 N N . TYR B 2 113 ? 10.191 85.737 -1.751 1.00 22.20 113 TYR B N 1
ATOM 2360 C CA . TYR B 2 113 ? 11.381 84.963 -1.459 1.00 20.25 113 TYR B CA 1
ATOM 2361 C C . TYR B 2 113 ? 12.370 85.721 -0.569 1.00 19.75 113 TYR B C 1
ATOM 2362 O O . TYR B 2 113 ? 12.296 86.914 -0.432 1.00 20.50 113 TYR B O 1
ATOM 2371 N N . SER B 2 114 ? 13.286 85.033 0.074 1.00 19.38 114 SER B N 1
ATOM 2372 C CA . SER B 2 114 ? 14.347 85.724 0.827 1.00 19.96 114 SER B CA 1
ATOM 2373 C C . SER B 2 114 ? 15.673 84.934 0.649 1.00 20.33 114 SER B C 1
ATOM 2374 O O . SER B 2 114 ? 15.711 83.716 0.815 1.00 22.18 114 SER B O 1
ATOM 2377 N N . CYS B 2 115 ? 16.759 85.592 0.291 1.00 18.92 115 CYS B N 1
ATOM 2378 C CA . CYS B 2 115 ? 17.962 84.827 0.053 1.00 18.95 115 CYS B CA 1
ATOM 2379 C C . CYS B 2 115 ? 18.942 85.065 1.166 1.00 19.55 115 CYS B C 1
ATOM 2380 O O . CYS B 2 115 ? 19.534 86.134 1.314 1.00 21.20 115 CYS B O 1
ATOM 2383 N N . VAL B 2 116 ? 19.163 84.054 1.966 1.00 19.04 116 VAL B N 1
ATOM 2384 C CA . VAL B 2 116 ? 20.030 84.259 3.103 1.00 18.78 116 VAL B CA 1
ATOM 2385 C C . VAL B 2 116 ? 21.352 83.579 3.034 1.00 18.15 116 VAL B C 1
ATOM 2386 O O . VAL B 2 116 ? 21.426 82.417 2.681 1.00 19.20 116 VAL B O 1
ATOM 2390 N N . TYR B 2 117 ? 22.401 84.315 3.356 1.00 16.80 117 TYR B N 1
ATOM 2391 C CA . TYR B 2 117 ? 23.724 83.757 3.295 1.00 16.99 117 TYR B CA 1
ATOM 2392 C C . TYR B 2 117 ? 24.229 83.788 4.672 1.00 18.05 117 TYR B C 1
ATOM 2393 O O . TYR B 2 117 ? 23.905 84.714 5.384 1.00 19.00 117 TYR B O 1
ATOM 2402 N N . SER B 2 118 ? 25.040 82.797 5.028 1.00 18.14 118 SER B N 1
ATOM 2403 C CA . SER B 2 118 ? 25.649 82.728 6.326 1.00 18.70 118 SER B CA 1
ATOM 2404 C C . SER B 2 118 ? 26.924 81.920 6.315 1.00 18.88 118 SER B C 1
ATOM 2405 O O . SER B 2 118 ? 26.918 80.700 6.218 1.00 18.52 118 SER B O 1
ATOM 2408 N N . CYS B 2 119 ? 28.024 82.612 6.516 1.00 19.92 119 CYS B N 1
ATOM 2409 C CA . CYS B 2 119 ? 29.339 82.021 6.409 1.00 21.06 119 CYS B CA 1
ATOM 2410 C C . CYS B 2 119 ? 30.438 82.770 7.162 1.00 21.95 119 CYS B C 1
ATOM 2411 O O . CYS B 2 119 ? 30.607 84.001 7.000 1.00 22.48 119 CYS B O 1
ATOM 2414 N N . ILE B 2 120 ? 31.212 82.042 7.957 1.00 22.14 120 ILE B N 1
ATOM 2415 C CA . ILE B 2 120 ? 32.308 82.662 8.681 1.00 22.34 120 ILE B CA 1
ATOM 2416 C C . ILE B 2 120 ? 33.622 82.252 8.021 1.00 23.20 120 ILE B C 1
ATOM 2417 O O . ILE B 2 120 ? 33.896 81.050 7.900 1.00 24.25 120 ILE B O 1
ATOM 2422 N N . THR B 2 121 ? 34.431 83.217 7.586 1.00 22.71 121 THR B N 1
ATOM 2423 C CA . THR B 2 121 ? 35.691 82.862 6.964 1.00 22.69 121 THR B CA 1
ATOM 2424 C C . THR B 2 121 ? 36.619 82.452 8.044 1.00 22.42 121 THR B C 1
ATOM 2425 O O . THR B 2 121 ? 36.614 83.052 9.091 1.00 22.83 121 THR B O 1
ATOM 2429 N N . THR B 2 122 ? 37.448 81.451 7.798 1.00 22.75 122 THR B N 1
ATOM 2430 C CA . THR B 2 122 ? 38.380 81.062 8.823 1.00 23.38 122 THR B CA 1
ATOM 2431 C C . THR B 2 122 ? 39.804 81.453 8.469 1.00 26.93 122 THR B C 1
ATOM 2432 O O . THR B 2 122 ? 40.312 82.291 9.133 1.00 31.53 122 THR B O 1
ATOM 2436 N N . ASP B 2 123 ? 40.564 80.948 7.543 1.00 28.31 123 ASP B N 1
ATOM 2437 C CA . ASP B 2 123 ? 41.792 81.731 7.387 1.00 30.50 123 ASP B CA 1
ATOM 2438 C C . ASP B 2 123 ? 41.641 81.955 5.919 1.00 31.39 123 ASP B C 1
ATOM 2439 O O . ASP B 2 123 ? 41.288 83.024 5.466 1.00 32.33 123 ASP B O 1
ATOM 2444 N N . ASN B 2 124 ? 41.812 80.861 5.211 1.00 31.72 124 ASN B N 1
ATOM 2445 C CA . ASN B 2 124 ? 41.700 80.758 3.820 1.00 32.08 124 ASN B CA 1
ATOM 2446 C C . ASN B 2 124 ? 40.774 79.610 3.478 1.00 31.18 124 ASN B C 1
ATOM 2447 O O . ASN B 2 124 ? 40.882 79.005 2.432 1.00 32.17 124 ASN B O 1
ATOM 2452 N N . TYR B 2 125 ? 39.874 79.296 4.394 1.00 29.41 125 TYR B N 1
ATOM 2453 C CA . TYR B 2 125 ? 38.866 78.255 4.254 1.00 27.22 125 TYR B CA 1
ATOM 2454 C C . TYR B 2 125 ? 37.554 78.876 4.807 1.00 25.58 125 TYR B C 1
ATOM 2455 O O . TYR B 2 125 ? 37.559 79.957 5.369 1.00 25.35 125 TYR B O 1
ATOM 2464 N N . LYS B 2 126 ? 36.434 78.205 4.671 1.00 23.19 126 LYS B N 1
ATOM 2465 C CA . LYS B 2 126 ? 35.264 78.787 5.189 1.00 22.51 126 LYS B CA 1
ATOM 2466 C C . LYS B 2 126 ? 34.323 77.705 5.629 1.00 24.21 126 LYS B C 1
ATOM 2467 O O . LYS B 2 126 ? 34.462 76.486 5.281 1.00 24.68 126 LYS B O 1
ATOM 2473 N N . SER B 2 127 ? 33.352 78.153 6.421 1.00 23.41 127 SER B N 1
ATOM 2474 C CA . SER B 2 127 ? 32.304 77.287 6.860 1.00 22.44 127 SER B CA 1
ATOM 2475 C C . SER B 2 127 ? 31.193 78.078 6.312 1.00 23.31 127 SER B C 1
ATOM 2476 O O . SER B 2 127 ? 30.832 79.051 6.915 1.00 25.26 127 SER B O 1
ATOM 2479 N N . GLU B 2 128 ? 30.678 77.687 5.146 1.00 23.69 128 GLU B N 1
ATOM 2480 C CA . GLU B 2 128 ? 29.599 78.424 4.458 1.00 22.88 128 GLU B CA 1
ATOM 2481 C C . GLU B 2 128 ? 28.264 77.733 4.335 1.00 22.29 128 GLU B C 1
ATOM 2482 O O . GLU B 2 128 ? 28.192 76.617 3.785 1.00 22.91 128 GLU B O 1
ATOM 2488 N N . PHE B 2 129 ? 27.218 78.404 4.810 1.00 21.05 129 PHE B N 1
ATOM 2489 C CA . PHE B 2 129 ? 25.846 77.883 4.716 1.00 20.12 129 PHE B CA 1
ATOM 2490 C C . PHE B 2 129 ? 24.926 78.902 4.077 1.00 19.49 129 PHE B C 1
ATOM 2491 O O . PHE B 2 129 ? 25.174 80.090 4.211 1.00 20.87 129 PHE B O 1
ATOM 2499 N N . ALA B 2 130 ? 23.879 78.477 3.374 1.00 18.53 130 ALA B N 1
ATOM 2500 C CA . ALA B 2 130 ? 22.965 79.449 2.780 1.00 18.21 130 ALA B CA 1
ATOM 2501 C C . ALA B 2 130 ? 21.556 78.946 2.729 1.00 18.40 130 ALA B C 1
ATOM 2502 O O . ALA B 2 130 ? 21.322 77.779 2.891 1.00 19.14 130 ALA B O 1
ATOM 2504 N N . PHE B 2 131 ? 20.598 79.836 2.525 1.00 18.97 131 PHE B N 1
ATOM 2505 C CA . PHE B 2 131 ? 19.203 79.412 2.453 1.00 19.61 131 PHE B CA 1
ATOM 2506 C C . PHE B 2 131 ? 18.462 80.088 1.326 1.00 20.40 131 PHE B C 1
ATOM 2507 O O . PHE B 2 131 ? 18.868 81.171 0.887 1.00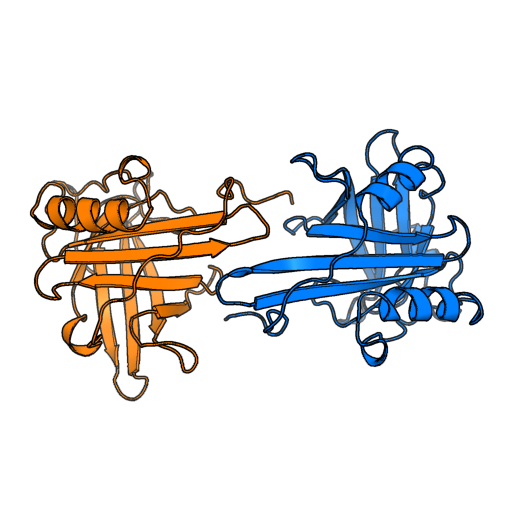 22.37 131 PHE B O 1
ATOM 2515 N N . VAL B 2 132 ? 17.407 79.423 0.854 1.00 20.24 132 VAL B N 1
ATOM 2516 C CA . VAL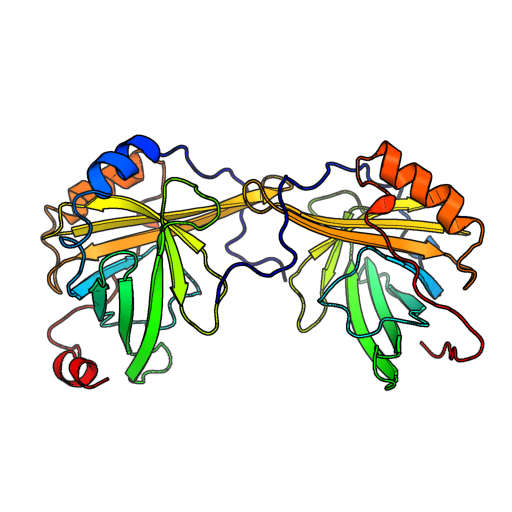 B 2 132 ? 16.466 79.949 -0.123 1.00 20.32 132 VAL B CA 1
ATOM 2517 C C . VAL B 2 132 ? 15.107 79.823 0.595 1.00 21.50 132 VAL B C 1
ATOM 2518 O O . VAL B 2 132 ? 14.536 78.710 0.607 1.00 22.12 132 VAL B O 1
ATOM 2522 N N . PHE B 2 133 ? 14.626 80.907 1.219 1.00 20.89 133 PHE B N 1
ATOM 2523 C CA . PHE B 2 133 ? 13.361 80.923 1.982 1.00 22.37 133 PHE B CA 1
ATOM 2524 C C . PHE B 2 133 ? 12.189 81.354 1.079 1.00 24.64 133 PHE B C 1
ATOM 2525 O O . PHE B 2 133 ? 12.299 82.342 0.345 1.00 27.40 133 PHE B O 1
ATOM 2533 N N . SER B 2 134 ? 11.045 80.688 1.110 1.00 24.91 134 SER B N 1
ATOM 2534 C CA . SER B 2 134 ? 9.967 81.145 0.234 1.00 25.54 134 SER B CA 1
ATOM 2535 C C . SER B 2 134 ? 8.751 81.253 1.078 1.00 25.78 134 SER B C 1
ATOM 2536 O O . SER B 2 134 ? 8.699 80.597 2.105 1.00 25.31 134 SER B O 1
ATOM 2539 N N . ARG B 2 135 ? 7.776 82.064 0.665 1.00 26.59 135 ARG B N 1
ATOM 2540 C CA . ARG B 2 135 ? 6.566 82.191 1.452 1.00 27.89 135 ARG B CA 1
ATOM 2541 C C . ARG B 2 135 ? 5.598 81.151 1.104 1.00 29.90 135 ARG B C 1
ATOM 2542 O O . ARG B 2 135 ? 4.578 81.094 1.734 1.00 30.74 135 ARG B O 1
ATOM 2550 N N . THR B 2 136 ? 5.893 80.350 0.087 1.00 32.56 136 THR B N 1
ATOM 2551 C CA . THR B 2 136 ? 5.038 79.222 -0.320 1.00 35.46 136 THR B CA 1
ATOM 2552 C C . THR B 2 136 ? 5.892 77.988 -0.102 1.00 36.89 136 THR B C 1
ATOM 2553 O O . THR B 2 136 ? 7.058 78.072 -0.305 1.00 36.71 136 THR B O 1
ATOM 2557 N N . PRO B 2 137 ? 5.312 76.830 0.280 1.00 38.79 137 PRO B N 1
ATOM 2558 C CA . PRO B 2 137 ? 6.065 75.595 0.522 1.00 40.68 137 PRO B CA 1
ATOM 2559 C C . PRO B 2 137 ? 6.138 74.829 -0.749 1.00 43.27 137 PRO B C 1
ATOM 2560 O O . PRO B 2 137 ? 5.926 73.620 -0.805 1.00 43.40 137 PRO B O 1
ATOM 2564 N N . GLN B 2 138 ? 6.441 75.587 -1.780 1.00 47.12 138 GLN B N 1
ATOM 2565 C CA . GLN B 2 138 ? 6.571 75.080 -3.114 1.00 52.51 138 GLN B CA 1
ATOM 2566 C C . GLN B 2 138 ? 8.060 74.997 -3.393 1.00 53.50 138 GLN B C 1
ATOM 2567 O O . GLN B 2 138 ? 8.752 76.019 -3.461 1.00 54.35 138 GLN B O 1
ATOM 2573 N N . THR B 2 139 ? 8.573 73.792 -3.571 1.00 54.77 139 THR B N 1
ATOM 2574 C CA . THR B 2 139 ? 10.009 73.679 -3.789 1.00 55.86 139 THR B CA 1
ATOM 2575 C C . THR B 2 139 ? 10.487 73.995 -5.202 1.00 56.95 139 THR B C 1
ATOM 2576 O O . THR B 2 139 ? 11.674 74.119 -5.450 1.00 56.80 139 THR B O 1
ATOM 2580 N N . SER B 2 140 ? 9.556 74.143 -6.132 1.00 58.62 140 SER B N 1
ATOM 2581 C CA . SER B 2 140 ? 9.908 74.476 -7.508 1.00 60.09 140 SER B CA 1
ATOM 2582 C C . SER B 2 140 ? 9.410 75.898 -7.874 1.00 60.18 140 SER B C 1
ATOM 2583 O O . SER B 2 140 ? 9.674 76.399 -8.995 1.00 60.84 140 SER B O 1
ATOM 2586 N N . GLY B 2 141 ? 8.706 76.514 -6.904 1.00 59.57 141 GLY B N 1
ATOM 2587 C CA . GLY B 2 141 ? 8.108 77.850 -6.991 1.00 58.33 141 GLY B CA 1
ATOM 2588 C C . GLY B 2 141 ? 8.898 79.050 -7.525 1.00 57.66 141 GLY B C 1
ATOM 2589 O O . GLY B 2 141 ? 9.974 78.915 -8.128 1.00 57.92 141 GLY B O 1
ATOM 2590 N N . PRO B 2 142 ? 8.398 80.271 -7.298 1.00 56.56 142 PRO B N 1
ATOM 2591 C CA . PRO B 2 142 ? 9.206 81.355 -7.865 1.00 54.87 142 PRO B CA 1
ATOM 2592 C C . PRO B 2 142 ? 10.414 81.746 -7.057 1.00 53.06 142 PRO B C 1
ATOM 2593 O O . PRO B 2 142 ? 11.251 82.478 -7.571 1.00 54.48 142 PRO B O 1
ATOM 2597 N N . ALA B 2 143 ? 10.510 81.272 -5.811 1.00 49.88 143 ALA B N 1
ATOM 2598 C CA . ALA B 2 143 ? 11.635 81.596 -4.924 1.00 46.54 143 ALA B CA 1
ATOM 2599 C C . ALA B 2 143 ? 12.973 81.110 -5.487 1.00 44.30 143 ALA B C 1
ATOM 2600 O O . ALA B 2 143 ? 13.899 81.863 -5.725 1.00 42.12 143 ALA B O 1
ATOM 2602 N N . VAL B 2 144 ? 13.052 79.811 -5.678 1.00 42.76 144 VAL B N 1
ATOM 2603 C CA . VAL B 2 144 ? 14.226 79.209 -6.226 1.00 41.66 144 VAL B CA 1
ATOM 2604 C C . VAL B 2 144 ? 14.705 79.913 -7.424 1.00 43.01 144 VAL B C 1
ATOM 2605 O O . VAL B 2 144 ? 15.865 80.183 -7.513 1.00 43.98 144 VAL B O 1
ATOM 2609 N N . GLU B 2 145 ? 13.824 80.207 -8.368 1.00 44.90 145 GLU B N 1
ATOM 2610 C CA . GLU B 2 145 ? 14.243 80.858 -9.620 1.00 47.00 145 GLU B CA 1
ATOM 2611 C C . GLU B 2 145 ? 14.996 82.112 -9.391 1.00 45.32 145 GLU B C 1
ATOM 2612 O O . GLU B 2 145 ? 16.095 82.339 -9.912 1.00 45.40 145 GLU B O 1
ATOM 2618 N N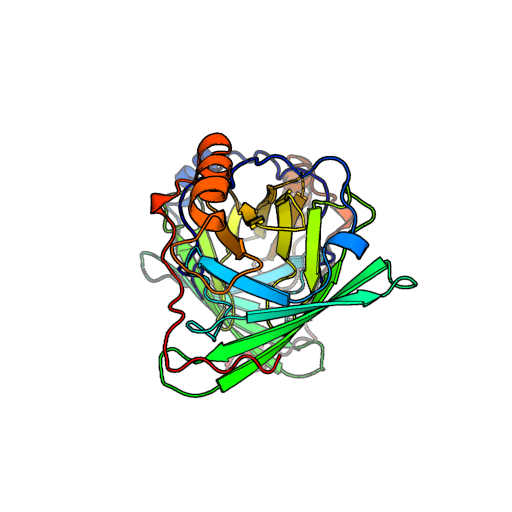 . LYS B 2 146 ? 14.318 82.928 -8.608 1.00 43.05 146 LYS B N 1
ATOM 2619 C CA . LYS B 2 146 ? 14.726 84.246 -8.200 1.00 40.12 146 LYS B CA 1
ATOM 2620 C C . LYS B 2 146 ? 16.027 84.243 -7.431 1.00 36.95 146 LYS B C 1
ATOM 2621 O O . LYS B 2 146 ? 16.967 84.915 -7.812 1.00 37.39 146 LYS B O 1
ATOM 2627 N N . THR B 2 147 ? 16.050 83.464 -6.359 1.00 33.04 147 THR B N 1
ATOM 2628 C CA . THR B 2 147 ? 17.138 83.389 -5.417 1.00 28.43 147 THR B CA 1
ATOM 2629 C C . THR B 2 147 ? 18.403 82.730 -6.018 1.00 27.93 147 THR B C 1
ATOM 2630 O O . THR B 2 147 ? 19.525 83.184 -5.787 1.00 27.82 147 THR B O 1
ATOM 2634 N N . ALA B 2 148 ? 18.249 81.689 -6.829 1.00 26.45 148 ALA B N 1
ATOM 2635 C CA . ALA B 2 148 ? 19.431 81.051 -7.395 1.00 25.56 148 ALA B CA 1
ATOM 2636 C C . ALA B 2 148 ? 20.141 82.075 -8.216 1.00 25.49 148 ALA B C 1
ATOM 2637 O O . ALA B 2 148 ? 21.318 82.033 -8.378 1.00 26.19 148 ALA B O 1
ATOM 2639 N N . ALA B 2 149 ? 19.405 83.017 -8.750 1.00 26.01 149 ALA B N 1
ATOM 2640 C CA . ALA B 2 149 ? 20.016 84.095 -9.511 1.00 26.38 149 ALA B CA 1
ATOM 2641 C C . ALA B 2 149 ? 20.848 84.902 -8.561 1.00 26.30 149 ALA B C 1
ATOM 2642 O O . ALA B 2 149 ? 22.013 85.075 -8.742 1.00 27.87 149 ALA B O 1
ATOM 2644 N N . VAL B 2 150 ? 20.220 85.438 -7.542 1.00 26.00 150 VAL B N 1
ATOM 2645 C CA . VAL B 2 150 ? 20.911 86.275 -6.604 1.00 24.76 150 VAL B CA 1
ATOM 2646 C C . VAL B 2 150 ? 22.183 85.660 -6.077 1.00 24.27 150 VAL B C 1
ATOM 2647 O O . VAL B 2 150 ? 23.234 86.320 -6.072 1.00 23.04 150 VAL B O 1
ATOM 2651 N N . PHE B 2 151 ? 22.090 84.411 -5.622 1.00 23.82 151 PHE B N 1
ATOM 2652 C CA . PHE B 2 151 ? 23.262 83.742 -5.117 1.00 24.60 151 PHE B CA 1
ATOM 2653 C C . PHE B 2 151 ? 24.386 83.639 -6.141 1.00 26.36 151 PHE B C 1
ATOM 2654 O O . PHE B 2 151 ? 25.545 83.921 -5.829 1.00 27.21 151 PHE B O 1
ATOM 2662 N N . ASN B 2 152 ? 24.079 83.230 -7.366 1.00 27.54 152 ASN B N 1
ATOM 2663 C CA . ASN B 2 152 ? 25.127 83.177 -8.362 1.00 29.00 152 ASN B CA 1
ATOM 2664 C C . ASN B 2 152 ? 25.749 84.542 -8.567 1.00 30.77 152 ASN B C 1
ATOM 2665 O O . ASN B 2 152 ? 26.939 84.670 -8.482 1.00 31.92 152 ASN B O 1
ATOM 2670 N N . LYS B 2 153 ? 24.958 85.577 -8.800 1.00 32.53 153 LYS B N 1
ATOM 2671 C CA . LYS B 2 153 ? 25.502 86.901 -9.034 1.00 33.82 153 LYS B CA 1
ATOM 2672 C C . LYS B 2 153 ? 26.357 87.396 -7.840 1.00 33.33 153 LYS B C 1
ATOM 2673 O O . LYS B 2 153 ? 27.131 88.407 -7.936 1.00 33.51 153 LYS B O 1
ATOM 2679 N N . ASN B 2 154 ? 26.216 86.707 -6.706 1.00 31.18 154 ASN B N 1
ATOM 2680 C CA . ASN B 2 154 ? 26.967 87.117 -5.540 1.00 30.00 154 ASN B CA 1
ATOM 2681 C C . ASN B 2 154 ? 28.175 86.265 -5.178 1.00 29.23 154 ASN B C 1
ATOM 2682 O O . ASN B 2 154 ? 29.005 86.617 -4.329 1.00 28.99 154 ASN B O 1
ATOM 2687 N N . GLY B 2 155 ? 28.270 85.156 -5.879 1.00 27.92 155 GLY B N 1
ATOM 2688 C CA . GLY B 2 155 ? 29.388 84.298 -5.713 1.00 26.90 155 GLY B CA 1
ATOM 2689 C C . GLY B 2 155 ? 29.102 83.043 -4.957 1.00 26.89 155 GLY B C 1
ATOM 2690 O O . GLY B 2 155 ? 30.058 82.440 -4.452 1.00 30.13 155 GLY B O 1
ATOM 2691 N N . VAL B 2 156 ? 27.866 82.597 -4.847 1.00 23.73 156 VAL B N 1
ATOM 2692 C CA . VAL B 2 156 ? 27.678 81.377 -4.098 1.00 21.21 156 VAL B CA 1
ATOM 2693 C C . VAL B 2 156 ? 27.088 80.468 -5.138 1.00 20.80 156 VAL B C 1
ATOM 2694 O O . VAL B 2 156 ? 25.952 80.614 -5.444 1.00 22.00 156 VAL B O 1
ATOM 2698 N N . GLU B 2 157 ? 27.824 79.537 -5.708 1.00 20.62 157 GLU B N 1
ATOM 2699 C CA . GLU B 2 157 ? 27.250 78.706 -6.761 1.00 21.49 157 GLU B CA 1
ATOM 2700 C C . GLU B 2 157 ? 25.990 78.057 -6.392 1.00 20.40 157 GLU B C 1
ATOM 2701 O O . GLU B 2 157 ? 25.956 77.387 -5.387 1.00 19.01 157 GLU B O 1
ATOM 2707 N N . PHE B 2 158 ? 24.956 78.163 -7.211 1.00 20.66 158 PHE B N 1
ATOM 2708 C CA . PHE B 2 158 ? 23.708 77.534 -6.792 1.00 22.06 158 PHE B CA 1
ATOM 2709 C C . PHE B 2 158 ? 23.747 76.028 -6.761 1.00 23.29 158 PHE B C 1
ATOM 2710 O O . PHE B 2 158 ? 22.894 75.362 -6.137 1.00 22.93 158 PHE B O 1
ATOM 2718 N N . SER B 2 159 ? 24.752 75.487 -7.432 1.00 25.10 159 SER B N 1
ATOM 2719 C CA . SER B 2 159 ? 24.920 74.037 -7.499 1.00 27.16 159 SER B CA 1
ATOM 2720 C C . SER B 2 159 ? 25.191 73.444 -6.119 1.00 28.52 159 SER B C 1
ATOM 2721 O O . SER B 2 159 ? 24.852 72.271 -5.855 1.00 30.49 159 SER B O 1
ATOM 2724 N N . LYS B 2 160 ? 25.803 74.280 -5.259 1.00 28.36 160 LYS B N 1
ATOM 2725 C CA . LYS B 2 160 ? 26.190 73.954 -3.900 1.00 26.96 160 LYS B CA 1
ATOM 2726 C C . LYS B 2 160 ? 24.940 73.606 -3.131 1.00 27.97 160 LYS B C 1
ATOM 2727 O O . LYS B 2 160 ? 25.052 72.933 -2.134 1.00 30.44 160 LYS B O 1
ATOM 2733 N N . PHE B 2 161 ? 23.748 74.021 -3.579 1.00 27.48 161 PHE B N 1
ATOM 2734 C CA . PHE B 2 161 ? 22.515 73.785 -2.818 1.00 27.26 161 PHE B CA 1
ATOM 2735 C C . PHE B 2 161 ? 21.726 72.502 -3.087 1.00 28.02 161 PHE B C 1
ATOM 2736 O O . PHE B 2 161 ? 21.781 71.966 -4.181 1.00 30.30 161 PHE B O 1
ATOM 2744 N N . VAL B 2 162 ? 20.979 72.006 -2.110 1.00 27.73 162 VAL B N 1
ATOM 2745 C CA . VAL B 2 162 ? 20.122 70.857 -2.357 1.00 29.24 162 VAL B CA 1
ATOM 2746 C C . VAL B 2 162 ? 18.709 71.283 -2.000 1.00 31.63 162 VAL B C 1
ATOM 2747 O O . VAL B 2 162 ? 18.534 72.232 -1.243 1.00 34.46 162 VAL B O 1
ATOM 2751 N N . PRO B 2 163 ? 17.675 70.612 -2.516 1.00 32.65 163 PRO B N 1
ATOM 2752 C CA . PRO B 2 163 ? 16.296 70.991 -2.186 1.00 33.72 163 PRO B CA 1
ATOM 2753 C C . PRO B 2 163 ? 15.797 70.311 -0.917 1.00 35.12 163 PRO B C 1
ATOM 2754 O O . PRO B 2 163 ? 16.192 69.187 -0.637 1.00 37.08 163 PRO B O 1
ATOM 2758 N N . VAL B 2 164 ? 14.935 70.992 -0.167 1.00 35.43 164 VAL B N 1
ATOM 2759 C CA . VAL B 2 164 ? 14.407 70.517 1.082 1.00 36.81 164 VAL B CA 1
ATOM 2760 C C . VAL B 2 164 ? 13.158 69.985 0.616 1.00 39.08 164 VAL B C 1
ATOM 2761 O O . VAL B 2 164 ? 12.436 70.691 -0.037 1.00 40.03 164 VAL B O 1
ATOM 2765 N N . SER B 2 165 ? 12.857 68.755 0.957 1.00 42.10 165 SER B N 1
ATOM 2766 C CA . SER B 2 165 ? 11.607 68.181 0.490 1.00 45.30 165 SER B CA 1
ATOM 2767 C C . SER B 2 165 ? 10.342 68.630 1.205 1.00 46.17 165 SER B C 1
ATOM 2768 O O . SER B 2 165 ? 10.243 68.550 2.431 1.00 45.56 165 SER B O 1
ATOM 2771 N N . HIS B 2 166 ? 9.364 69.075 0.429 1.00 48.27 166 HIS B N 1
ATOM 2772 C CA . HIS B 2 166 ? 8.079 69.461 1.011 1.00 50.50 166 HIS B CA 1
ATOM 2773 C C . HIS B 2 166 ? 7.026 68.633 0.283 1.00 53.54 166 HIS B C 1
ATOM 2774 O O . HIS B 2 166 ? 6.700 68.914 -0.871 1.00 55.34 166 HIS B O 1
ATOM 2781 N N . THR B 2 167 ? 6.502 67.614 0.953 1.00 56.33 167 THR B N 1
ATOM 2782 C CA . THR B 2 167 ? 5.534 66.728 0.337 1.00 59.06 167 THR B CA 1
ATOM 2783 C C . THR B 2 167 ? 4.244 66.513 1.099 1.00 61.44 167 THR B C 1
ATOM 2784 O O . THR B 2 167 ? 3.788 67.367 1.840 1.00 62.73 167 THR B O 1
ATOM 2788 N N . ALA B 2 168 ? 3.650 65.346 0.890 1.00 63.34 168 ALA B N 1
ATOM 2789 C CA . ALA B 2 168 ? 2.395 64.963 1.530 1.00 64.15 168 ALA B CA 1
ATOM 2790 C C . ALA B 2 168 ? 2.589 64.884 3.045 1.00 64.28 168 ALA B C 1
ATOM 2791 O O . ALA B 2 168 ? 1.732 65.278 3.845 1.00 64.45 168 ALA B O 1
ATOM 2793 N N . GLU B 2 169 ? 3.759 64.411 3.421 1.00 64.28 169 GLU B N 1
ATOM 2794 C CA . GLU B 2 169 ? 4.060 64.213 4.802 1.00 64.81 169 GLU B CA 1
ATOM 2795 C C . GLU B 2 169 ? 4.078 65.446 5.693 1.00 62.42 169 GLU B C 1
ATOM 2796 O O . GLU B 2 169 ? 3.850 65.334 6.906 1.00 61.94 169 GLU B O 1
ATOM 2802 N N . CYS B 2 170 ? 4.286 66.621 5.103 1.00 59.52 170 CYS B N 1
ATOM 2803 C CA . CYS B 2 170 ? 4.430 67.837 5.888 1.00 56.64 170 CYS B CA 1
ATOM 2804 C C . CYS B 2 170 ? 3.415 68.225 6.879 1.00 54.95 170 CYS B C 1
ATOM 2805 O O . CYS B 2 170 ? 2.256 67.997 6.665 1.00 55.55 170 CYS B O 1
ATOM 2808 N N . VAL B 2 171 ? 3.864 68.814 7.979 1.00 53.00 171 VAL B N 1
ATOM 2809 C CA . VAL B 2 171 ? 2.963 69.276 9.030 1.00 50.86 171 VAL B CA 1
ATOM 2810 C C . VAL B 2 171 ? 3.512 70.592 9.473 1.00 49.93 171 VAL B C 1
ATOM 2811 O O . VAL B 2 171 ? 4.466 70.615 10.270 1.00 49.97 171 VAL B O 1
ATOM 2815 N N . TYR B 2 172 ? 2.920 71.686 9.012 1.00 47.77 172 TYR B N 1
ATOM 2816 C CA . TYR B 2 172 ? 3.435 72.998 9.416 1.00 46.11 172 TYR B CA 1
ATOM 2817 C C . TYR B 2 172 ? 2.846 73.594 10.730 1.00 47.73 172 TYR B C 1
ATOM 2818 O O . TYR B 2 172 ? 1.936 74.457 10.679 1.00 48.80 172 TYR B O 1
ATOM 2827 N N . ARG B 2 173 ? 3.356 73.165 11.897 1.00 48.73 173 ARG B N 1
ATOM 2828 C CA . ARG B 2 173 ? 2.836 73.692 13.165 1.00 50.28 173 ARG B CA 1
ATOM 2829 C C . ARG B 2 173 ? 3.566 74.876 13.696 1.00 50.00 173 ARG B C 1
ATOM 2830 O O . ARG B 2 173 ? 2.971 75.638 14.434 1.00 51.08 173 ARG B O 1
ATOM 2838 N N . ALA B 2 174 ? 4.849 75.020 13.379 1.00 48.85 174 ALA B N 1
ATOM 2839 C CA . ALA B 2 174 ? 5.599 76.150 13.892 1.00 48.40 174 ALA B CA 1
ATOM 2840 C C . ALA B 2 174 ? 4.789 77.434 14.004 1.00 49.56 174 ALA B C 1
ATOM 2841 O O . ALA B 2 174 ? 4.079 77.820 13.039 1.00 49.96 174 ALA B O 1
#

B-factor: mean 40.77, std 15.78, range [6.18, 97.44]

Sequence (354 aa):
KIPNFVVPGKCASVDRNKLWAEQTPNRNSYAGVWYQFALTNNPYQLIEKCVRNEYSFDGKQFVIKSTGIAYDGNLLKRNGKLYPNPFGEPHLSIDYENSFAAPLVILETDYSNYACLYSCIDYNFGYHSDFSFIFSRSANLADQYVKKCEAAFKNINVDTTRFVKTVQGSSCPYDTQKTVDGIPSFVTAGKCASVANQDNFDLRRYAGRWYQTHIIENAYQPVTRCIHSNYEYSTNDYGFKVTTAGFNPNDEYLKIDFKVYPTKEFPAAHMLIDAPSVFAAPYEVIETDYETYSCVYSCITTDNYKSEFAFVFSRTPQTSGPAVEKTAAVFNKNGVEFSKFVPVSHTAECVYRA

InterPro domains:
  IPR000566 Lipocalin/cytosolic fatty-acid binding domain [PF00061] (32-169)
  IPR003057 Invertebrate colouration protein [PR01273] (24-40)
  IPR003057 Invertebrate colouration protein [PR01273] (42-54)
  IPR003057 Invertebrate colouration protein [PR01273] (55-67)
  IPR003057 Invertebrate colouration protein [PR01273] (107-121)
  IPR003057 Invertebrate colouration protein [PR01273] (129-142)
  IPR003057 Invertebrate colouration protein [PR01273] (159-171)
  IPR012674 Calycin [G3DSA:2.40.128.20] (1-181)
  IPR012674 Calycin [SSF50814] (18-177)
  IPR022271 Lipocalin, ApoD type [PIRSF036893] (4-180)

Nearest PDB structures (foldseek):
  1gka-assembly1_B  TM=1.006E+00  e=2.501E-33  Homarus gammarus
  5f6z-assembly1_D  TM=9.076E-01  e=1.277E-13  Sander vitreus
  7o2y-assembly1_AAA  TM=9.124E-01  e=2.059E-13  Sander vitreus
  7yx1-assembly1_A  TM=9.205E-01  e=4.106E-13  Sander
  7o3k-assembly1_A  TM=9.042E-01  e=3.149E-13  Sander vitreus

Foldseek 3Di:
DPDPQWFFADFFDAPLVVLLVVPPVPPQLQAAKWFWFKKFDDVVCQAQAQWIWGWDDDPFKIKIWIWHAGPVGHIDIWIWIWGQDDVPDRFTWIGTPVDDIFTKGFQDDPSAAKTKIKTKDADPPRIIGIMITMIGNDQDHDVVVVVVNVVRCVVRPDPPVRIDGGYGDPPTPVVVSVVD/DDDPPLKFFAFDFDFAFAPQDDVVLLFAKWAFWKKLDDDVDQAFALWMKTWDADVVQQWTFIKIWHAGPPGDIDIFTWTKHADDPDHGQWIWTGGDPDDGWIWGFRYDPSQFWTKTWIWDTDDRIINTMITIITPDNDNVDPRCVVRCVSCVVRPHHPVSMDTHYDDPPHDPDD

CATH classification: 2.40.128.20